Protein AF-A0A498AZ06-F1 (afdb_monomer)

Radius of gyration: 33.18 Å; Cα contacts (8 Å, |Δi|>4): 397; chains: 1; bounding box: 126×79×79 Å

Mean p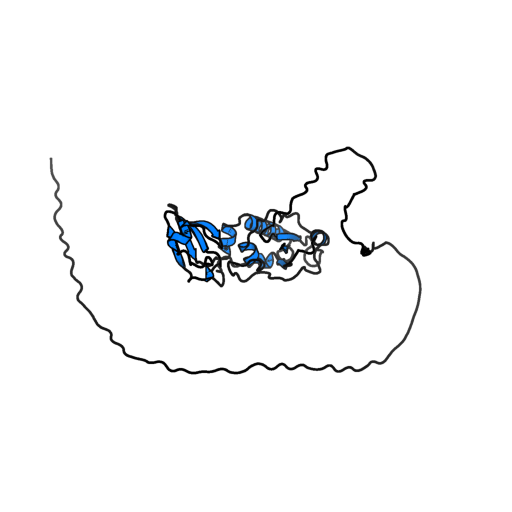redicted aligned error: 17.62 Å

Secondary structure (DSSP, 8-state):
-----------PPPPPPP--------------------PPP-PPPP----------------------------------S---------S------------------S--EEEEEEE-TT-TTSPPEE-S--STTS---HHHHHHHH-TT-TT-PPPSS-S----TT--HHHHHH---TT-EEEEEEEHHHHHT--TTPBPSS--SBEEEEEEETTEEEEEEEESS--HHHHHHH-TT--SBGGGS-TT-EEEETTEEEE--PPBHHHHHHH-HHHHHHHHHHHHHHHHH-GGGEEEEEEE--

Sequence (305 aa):
MAQVHPRHSDRRSPSPGPHPEHTNPDLRPAGGRGHPRSYRRRRHRRTTERSPRGRSDRRDSDHDGPPDVRTCRVERVRQGSRNLVAARAVGGLRAGIVRAIVGEGELKMGTDIAGGVEVRPQGRGSPWLLADVNLDALPRHYDAFGLLFGVRNFAGFEPVAPGRGLPEDASPELLCLQCADSEHGHTWVSWTELAHIDWSVRALRVDDRIHEYRSTSDGPCLVGKASHHGHAWRAVAGERADPRGSAYPEGTEWRAGDRLWRVERLSRGDVLRVDPQLRALLDTMRDLAERHGGDNVRLLVWFDS

Foldseek 3Di:
DDDDDDDDDDDDDDDDDDDDDDDDDDDDDDDDDDDDDDDDDDDDDDDDDDDDDDDDDDDDDDDDDDDDDPPPPPDDDDDDDDDDDDDDDDDDDDDDDDDDPPDDDDVPPAKDKDFFKWFQLVADPHAIDGDPDDRNPFPRQCCVCCQAANPNVLLQADHLKHQPADDPRDDPVRVVRPDDPQKDRWTKDFLVSVVPDPQQDWHPAKRQWWWKFFQDPVGTDTPDTDQDDDPQVCVFQPVPHRRTLRVDDFADWTDDDRMIIGTHIDGSNVSCVVGVPVVVVSVVQVVSCVNRNRRRMMIIMIMGD

pLDDT: mean 71.68, std 27.67, range [25.62, 98.38]

Structure (mmCIF, N/CA/C/O backbone):
data_AF-A0A498AZ06-F1
#
_entry.id   AF-A0A498AZ06-F1
#
loop_
_atom_site.group_PDB
_atom_site.id
_atom_site.type_symbol
_atom_site.label_atom_id
_atom_site.label_alt_id
_atom_site.label_comp_id
_atom_site.label_asym_id
_atom_site.label_entity_id
_atom_site.label_seq_id
_atom_site.pdbx_PDB_ins_code
_atom_site.Cartn_x
_atom_site.Cartn_y
_atom_site.Cartn_z
_atom_site.occupancy
_atom_site.B_iso_or_equiv
_atom_site.auth_seq_id
_atom_site.auth_comp_id
_atom_site.auth_asym_id
_atom_site.auth_atom_id
_atom_site.pdbx_PDB_model_num
ATOM 1 N N . MET A 1 1 ? 70.174 -35.502 -5.007 1.00 43.34 1 MET A N 1
ATOM 2 C CA . MET A 1 1 ? 70.302 -36.666 -5.914 1.00 43.34 1 MET A CA 1
ATOM 3 C C . MET A 1 1 ? 69.072 -37.550 -5.754 1.00 43.34 1 MET A C 1
ATOM 5 O O . MET A 1 1 ? 68.551 -37.597 -4.651 1.00 43.34 1 MET A O 1
ATOM 9 N N . ALA A 1 2 ? 68.672 -38.220 -6.840 1.00 40.34 2 ALA A N 1
ATOM 10 C CA . ALA A 1 2 ? 67.463 -39.032 -7.059 1.00 40.34 2 ALA A CA 1
ATOM 11 C C . ALA A 1 2 ? 66.206 -38.254 -7.509 1.00 40.34 2 ALA A C 1
ATOM 13 O O . ALA A 1 2 ? 65.447 -37.700 -6.721 1.00 40.34 2 ALA A O 1
ATOM 14 N N . GLN A 1 3 ? 66.045 -38.231 -8.836 1.00 36.81 3 GLN A N 1
ATOM 15 C CA . GLN A 1 3 ? 64.866 -37.821 -9.595 1.00 36.81 3 GLN A CA 1
ATOM 16 C C . GLN A 1 3 ? 63.757 -38.876 -9.475 1.00 36.81 3 GLN A C 1
ATOM 18 O O . GLN A 1 3 ? 64.041 -40.073 -9.486 1.00 36.81 3 GLN A O 1
ATOM 23 N N . VAL A 1 4 ? 62.498 -38.433 -9.445 1.00 48.22 4 VAL A N 1
ATOM 24 C CA . VAL A 1 4 ? 61.311 -39.287 -9.586 1.00 48.22 4 VAL A CA 1
ATOM 25 C C . VAL A 1 4 ? 60.500 -38.780 -10.780 1.00 48.22 4 VAL A C 1
ATOM 27 O O . VAL A 1 4 ? 60.022 -37.649 -10.785 1.00 48.22 4 VAL A O 1
ATOM 30 N N . HIS A 1 5 ? 60.382 -39.621 -11.807 1.00 47.56 5 HIS A N 1
ATOM 31 C CA . HIS A 1 5 ? 59.473 -39.454 -12.944 1.00 47.56 5 HIS A CA 1
ATOM 32 C C . HIS A 1 5 ? 58.007 -39.659 -12.531 1.00 47.56 5 HIS A C 1
ATOM 34 O O . HIS A 1 5 ? 57.732 -40.510 -11.684 1.00 47.56 5 HIS A O 1
ATOM 40 N N . PRO A 1 6 ? 57.061 -39.073 -13.283 1.00 58.31 6 PRO A N 1
ATOM 41 C CA . PRO A 1 6 ? 55.816 -39.767 -13.584 1.00 58.31 6 PRO A CA 1
ATOM 42 C C . PRO A 1 6 ? 55.605 -39.975 -15.091 1.00 58.31 6 PRO A C 1
ATOM 44 O O . PRO A 1 6 ? 55.981 -39.161 -15.934 1.00 58.31 6 PRO A O 1
ATOM 47 N N . ARG A 1 7 ? 55.011 -41.132 -15.394 1.00 45.91 7 ARG A N 1
ATOM 48 C CA . ARG A 1 7 ? 54.657 -41.648 -16.719 1.00 45.91 7 ARG A CA 1
ATOM 49 C C . ARG A 1 7 ? 53.315 -41.094 -17.218 1.00 45.91 7 ARG A C 1
ATOM 51 O O . ARG A 1 7 ? 52.433 -40.765 -16.434 1.00 45.91 7 ARG A O 1
ATOM 58 N N . HIS A 1 8 ? 53.205 -41.100 -18.546 1.00 42.25 8 HIS A N 1
ATOM 59 C CA . HIS A 1 8 ? 52.039 -40.928 -19.419 1.00 42.25 8 HIS A CA 1
ATOM 60 C C . HIS A 1 8 ? 50.681 -41.426 -18.903 1.00 42.25 8 HIS A C 1
ATOM 62 O O . HIS A 1 8 ? 50.583 -42.504 -18.319 1.00 42.25 8 HIS A O 1
ATOM 68 N N . SER A 1 9 ? 49.616 -40.732 -19.322 1.00 45.44 9 SER A N 1
ATOM 69 C CA . SER A 1 9 ? 48.328 -41.343 -19.687 1.00 45.44 9 SER A CA 1
ATOM 70 C C . SER A 1 9 ? 47.576 -40.454 -20.684 1.00 45.44 9 SER A C 1
ATOM 72 O O . SER A 1 9 ? 46.978 -39.448 -20.310 1.00 45.44 9 SER A O 1
ATOM 74 N N . ASP A 1 10 ? 47.618 -40.855 -21.955 1.00 38.97 10 ASP A N 1
ATOM 75 C CA . ASP A 1 10 ? 46.733 -40.400 -23.027 1.00 38.97 10 ASP A CA 1
ATOM 76 C C . ASP A 1 10 ? 45.270 -40.753 -22.715 1.00 38.97 10 ASP A C 1
ATOM 78 O O . ASP A 1 10 ? 44.956 -41.895 -22.370 1.00 38.97 10 ASP A O 1
ATOM 82 N N . ARG A 1 11 ? 44.346 -39.810 -22.926 1.00 45.62 11 ARG A N 1
ATOM 83 C CA . ARG A 1 11 ? 42.918 -40.108 -23.112 1.00 45.62 11 ARG A CA 1
ATOM 84 C C . ARG A 1 11 ? 42.427 -39.443 -24.391 1.00 45.62 11 ARG A C 1
ATOM 86 O O . ARG A 1 11 ? 42.267 -38.230 -24.459 1.00 45.62 11 ARG A O 1
ATOM 93 N N . ARG A 1 12 ? 42.199 -40.283 -25.402 1.00 40.69 12 ARG A N 1
ATOM 94 C CA . ARG A 1 12 ? 41.491 -39.961 -26.643 1.00 40.69 12 ARG A CA 1
ATOM 95 C C . ARG A 1 12 ? 39.991 -39.852 -26.366 1.00 40.69 12 ARG A C 1
ATOM 97 O O . ARG A 1 12 ? 39.405 -40.762 -25.784 1.00 40.69 12 ARG A O 1
ATOM 104 N N . SER A 1 13 ? 39.391 -38.763 -26.829 1.00 43.97 13 SER A N 1
ATOM 105 C CA . SER A 1 13 ? 37.944 -38.556 -26.922 1.00 43.97 13 SER A CA 1
ATOM 106 C C . SER A 1 13 ? 37.359 -39.314 -28.123 1.00 43.97 13 SER A C 1
ATOM 108 O O . SER A 1 13 ? 37.970 -39.274 -29.193 1.00 43.97 13 SER A O 1
ATOM 110 N N . PRO A 1 14 ? 36.180 -39.951 -28.010 1.00 50.91 14 PRO A N 1
ATOM 111 C CA . PRO A 1 14 ? 35.412 -40.390 -29.168 1.00 50.91 14 PRO A CA 1
ATOM 112 C C . PRO A 1 14 ? 34.324 -39.368 -29.548 1.00 50.91 14 PRO A C 1
ATOM 114 O O . PRO A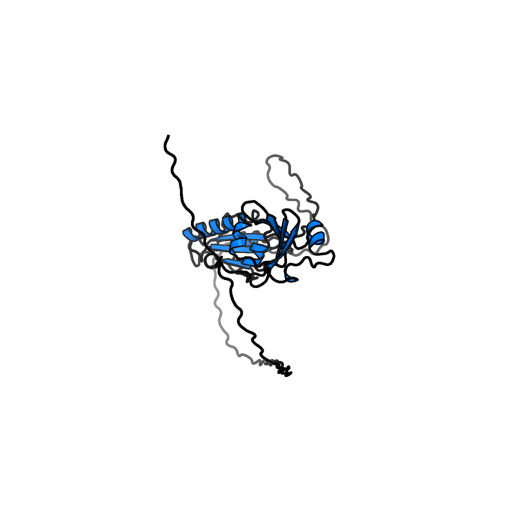 1 14 ? 33.596 -38.860 -28.695 1.00 50.91 14 PRO A O 1
ATOM 117 N N . SER A 1 15 ? 34.232 -39.086 -30.849 1.00 44.72 15 SER A N 1
ATOM 118 C CA . SER A 1 15 ? 33.187 -38.287 -31.502 1.00 44.72 15 SER A CA 1
ATOM 119 C C . SER A 1 15 ? 31.788 -38.907 -31.356 1.00 44.72 15 SER A C 1
ATOM 121 O O . SER A 1 15 ? 31.669 -40.132 -31.428 1.00 44.72 15 SER A O 1
ATOM 123 N N . PRO A 1 16 ? 30.715 -38.100 -31.255 1.00 56.91 16 PRO A N 1
ATOM 124 C CA . PRO A 1 16 ? 29.344 -38.591 -31.340 1.00 56.91 16 PRO A CA 1
ATOM 125 C C . PRO A 1 16 ? 28.864 -38.662 -32.801 1.00 56.91 16 PRO A C 1
ATOM 127 O O . PRO A 1 16 ? 28.999 -37.705 -33.563 1.00 56.91 16 PRO A O 1
ATOM 130 N N . GLY A 1 17 ? 28.312 -39.819 -33.181 1.00 40.75 17 GLY A N 1
ATOM 131 C CA . GLY A 1 17 ? 27.604 -40.039 -34.446 1.00 40.75 17 GLY A CA 1
ATOM 132 C C . GLY A 1 17 ? 26.154 -39.515 -34.427 1.00 40.75 17 GLY A C 1
ATOM 133 O O . GLY A 1 17 ? 25.645 -39.170 -33.359 1.00 40.75 17 GLY A O 1
ATOM 134 N N . PRO A 1 18 ? 25.487 -39.439 -35.596 1.00 54.25 18 PRO A N 1
ATOM 135 C CA . PRO A 1 18 ? 24.249 -38.685 -35.787 1.00 54.25 18 PRO A CA 1
ATOM 136 C C . PRO A 1 18 ? 22.987 -39.553 -35.660 1.00 54.25 18 PRO A C 1
ATOM 138 O O . PRO A 1 18 ? 22.988 -40.713 -36.059 1.00 54.25 18 PRO A O 1
ATOM 141 N N . HIS A 1 19 ? 21.894 -38.965 -35.166 1.00 38.03 19 HIS A N 1
ATOM 142 C CA . HIS A 1 19 ? 20.527 -39.512 -35.173 1.00 38.03 19 HIS A CA 1
ATOM 143 C C . HIS A 1 19 ? 19.512 -38.363 -34.943 1.00 38.03 19 HIS A C 1
ATOM 145 O O . HIS A 1 19 ? 19.900 -37.334 -34.392 1.00 38.03 19 HIS A O 1
ATOM 151 N N . PRO A 1 20 ? 18.225 -38.497 -35.318 1.00 47.31 20 PRO A N 1
ATOM 152 C CA . PRO A 1 20 ? 17.722 -38.405 -36.687 1.00 47.31 20 PRO A CA 1
ATOM 153 C C . PRO A 1 20 ? 16.609 -37.342 -36.830 1.00 47.31 20 PRO A C 1
ATOM 155 O O . PRO A 1 20 ? 16.082 -36.800 -35.860 1.00 47.31 20 PRO A O 1
ATOM 158 N N . GLU A 1 21 ? 16.247 -37.071 -38.082 1.00 37.06 21 GLU A N 1
ATOM 159 C CA . GLU A 1 21 ? 15.133 -36.222 -38.502 1.00 37.06 21 GLU A CA 1
ATOM 160 C C . GLU A 1 21 ? 13.781 -36.717 -37.957 1.00 37.06 21 GLU A C 1
ATOM 162 O O . GLU A 1 21 ? 13.393 -37.867 -38.164 1.00 37.06 21 GLU A O 1
ATOM 167 N N . HIS A 1 22 ? 13.025 -35.814 -37.328 1.00 41.09 22 HIS A N 1
ATOM 168 C CA . HIS A 1 22 ? 11.591 -35.970 -37.094 1.00 41.09 22 HIS A CA 1
ATOM 169 C C . HIS A 1 22 ? 10.830 -34.941 -37.930 1.00 41.09 22 HIS A C 1
ATOM 171 O O . HIS A 1 22 ? 10.760 -33.758 -37.604 1.00 41.09 22 HIS A O 1
ATOM 177 N N . THR A 1 23 ? 10.251 -35.424 -39.023 1.00 37.78 23 THR A N 1
ATOM 178 C CA . THR A 1 23 ? 9.175 -34.782 -39.775 1.00 37.78 23 THR A CA 1
ATOM 179 C C . THR A 1 23 ? 7.848 -35.031 -39.055 1.00 37.78 23 THR A C 1
ATOM 181 O O . THR A 1 23 ? 7.566 -36.160 -38.656 1.00 37.78 23 THR A O 1
ATOM 184 N N . ASN A 1 24 ? 7.000 -34.008 -38.925 1.00 35.34 24 ASN A N 1
ATOM 185 C CA . ASN A 1 24 ? 5.556 -34.204 -38.764 1.00 35.34 24 ASN A CA 1
ATOM 186 C C . ASN A 1 24 ? 4.794 -33.044 -39.448 1.00 35.34 24 ASN A C 1
ATOM 188 O O . ASN A 1 24 ? 5.283 -31.912 -39.400 1.00 35.34 24 ASN A O 1
ATOM 192 N N . PRO A 1 25 ? 3.654 -33.305 -40.120 1.00 46.38 25 PRO A N 1
ATOM 193 C CA . PRO A 1 25 ? 3.080 -32.435 -41.139 1.00 46.38 25 PRO A CA 1
ATOM 194 C C . PRO A 1 25 ? 1.918 -31.556 -40.642 1.00 46.38 25 PRO A C 1
ATOM 196 O O . PRO A 1 25 ? 1.356 -31.759 -39.569 1.00 46.38 25 PRO A O 1
ATOM 199 N N . ASP A 1 26 ? 1.582 -30.589 -41.499 1.00 36.94 26 ASP A N 1
ATOM 200 C CA . ASP A 1 26 ? 0.329 -29.840 -41.669 1.00 36.94 26 ASP A CA 1
ATOM 201 C C . ASP A 1 26 ? -0.858 -30.118 -40.728 1.00 36.94 26 ASP A C 1
ATOM 203 O O . ASP A 1 26 ? -1.480 -31.176 -40.799 1.00 36.94 26 ASP A O 1
ATOM 207 N N . LEU A 1 27 ? -1.336 -29.058 -40.058 1.00 37.62 27 LEU A N 1
ATOM 208 C CA . LEU A 1 27 ? -2.772 -28.809 -39.865 1.00 37.62 27 LEU A CA 1
ATOM 209 C C . LEU A 1 27 ? -3.096 -27.305 -39.983 1.00 37.62 27 LEU A C 1
ATOM 211 O O . LEU A 1 27 ? -2.600 -26.462 -39.237 1.00 37.62 27 LEU A O 1
ATOM 215 N N . ARG A 1 28 ? -3.960 -26.995 -40.955 1.00 40.25 28 ARG A N 1
ATOM 216 C CA . ARG A 1 28 ? -4.591 -25.692 -41.235 1.00 40.25 28 ARG A CA 1
ATOM 217 C C . ARG A 1 28 ? -5.718 -25.351 -40.233 1.00 40.25 28 ARG A C 1
ATOM 219 O O . ARG A 1 28 ? -6.205 -26.245 -39.544 1.00 40.25 28 ARG A O 1
ATOM 226 N N .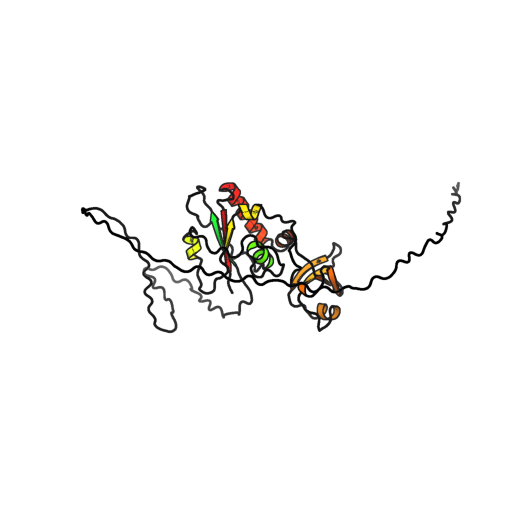 PRO A 1 29 ? -6.181 -24.081 -40.179 1.00 46.53 29 PRO A N 1
ATOM 227 C CA . PRO A 1 29 ? -7.083 -23.584 -39.141 1.00 46.53 29 PRO A CA 1
ATOM 228 C C . PRO A 1 29 ? -8.568 -23.752 -39.500 1.00 46.53 29 PRO A C 1
ATOM 230 O O . PRO A 1 29 ? -8.963 -23.583 -40.654 1.00 46.53 29 PRO A O 1
ATOM 233 N N . ALA A 1 30 ? -9.408 -23.984 -38.489 1.00 40.59 30 ALA A N 1
ATOM 234 C CA . ALA A 1 30 ? -10.861 -23.879 -38.589 1.00 40.59 30 ALA A CA 1
ATOM 235 C C . ALA A 1 30 ? -11.361 -22.747 -37.681 1.00 40.59 30 ALA A C 1
ATOM 237 O O . ALA A 1 30 ? -11.160 -22.757 -36.468 1.00 40.59 30 ALA A O 1
ATOM 238 N N . GLY A 1 31 ? -12.000 -21.752 -38.297 1.00 32.94 31 GLY A N 1
ATOM 239 C CA . GLY A 1 31 ? -12.738 -20.708 -37.602 1.00 32.94 31 GLY A CA 1
ATOM 240 C C . GLY A 1 31 ? -14.042 -21.232 -37.002 1.00 32.94 31 GLY A C 1
ATOM 241 O O . GLY A 1 31 ? -14.641 -22.183 -37.496 1.00 32.94 31 GLY A O 1
ATOM 242 N N . GLY A 1 32 ? -14.513 -20.563 -35.953 1.00 31.70 32 GLY A N 1
ATOM 243 C CA . GLY A 1 32 ? -15.793 -20.868 -35.326 1.00 31.70 32 GLY A CA 1
ATOM 244 C C . GLY A 1 32 ? -16.236 -19.731 -34.421 1.00 31.70 32 GLY A C 1
ATOM 245 O O . GLY A 1 32 ? -15.817 -19.634 -33.275 1.00 31.70 32 GLY A O 1
ATOM 246 N N . ARG A 1 33 ? -17.070 -18.842 -34.968 1.00 39.56 33 ARG A N 1
ATOM 247 C CA . ARG A 1 33 ? -17.772 -17.782 -34.237 1.00 39.56 33 ARG A CA 1
ATOM 248 C C . ARG A 1 33 ? -18.744 -18.412 -33.238 1.00 39.56 33 ARG A C 1
ATOM 250 O O . ARG A 1 33 ? -19.509 -19.294 -33.613 1.00 39.56 33 ARG A O 1
ATOM 257 N N . GLY A 1 34 ? -18.787 -17.886 -32.018 1.00 32.31 34 GLY A N 1
ATOM 258 C CA . GLY A 1 34 ? -19.760 -18.293 -31.007 1.00 32.31 34 GLY A CA 1
ATOM 259 C C . GLY A 1 34 ? -19.971 -17.224 -29.939 1.00 32.31 34 GLY A C 1
ATOM 260 O O . GLY A 1 34 ? -19.464 -17.344 -28.833 1.00 32.31 34 GLY A O 1
ATOM 261 N N . HIS A 1 35 ? -20.739 -16.181 -30.263 1.00 39.09 35 HIS A N 1
ATOM 262 C CA . HIS A 1 35 ? -21.484 -15.426 -29.249 1.00 39.09 35 HIS A CA 1
ATOM 263 C C . HIS A 1 35 ? -22.640 -16.299 -28.747 1.00 39.09 35 HIS A C 1
ATOM 265 O O . HIS A 1 35 ? -23.291 -16.956 -29.565 1.00 39.09 35 HIS A O 1
ATOM 271 N N . PRO A 1 36 ? -22.990 -16.230 -27.451 1.00 43.66 36 PRO A N 1
ATOM 272 C CA . PRO A 1 36 ? -24.318 -15.688 -27.171 1.00 43.66 36 PRO A CA 1
ATOM 273 C C . PRO A 1 36 ? -24.487 -14.907 -25.851 1.00 43.66 36 PRO A C 1
ATOM 275 O O . PRO A 1 36 ? -23.957 -15.253 -24.804 1.00 43.66 36 PRO A O 1
ATOM 278 N N . ARG A 1 37 ? -25.438 -13.965 -25.944 1.00 33.97 37 ARG A N 1
ATOM 279 C CA . ARG A 1 37 ? -26.503 -13.642 -24.971 1.00 33.97 37 ARG A CA 1
ATOM 280 C C . ARG A 1 37 ? -26.179 -12.736 -23.777 1.00 33.97 37 ARG A C 1
ATOM 282 O O . ARG A 1 37 ? -25.888 -13.142 -22.661 1.00 33.97 37 ARG A O 1
ATOM 289 N N . SER A 1 38 ? -26.462 -11.470 -24.059 1.00 32.34 38 SER A N 1
ATOM 290 C CA . SER A 1 38 ? -27.021 -10.439 -23.190 1.00 32.34 38 SER A CA 1
ATOM 291 C C . SER A 1 38 ? -28.042 -10.941 -22.152 1.00 32.34 38 SER A C 1
ATOM 293 O O . SER A 1 38 ? -29.107 -11.464 -22.484 1.00 32.34 38 SER A O 1
ATOM 295 N N . TYR A 1 39 ? -27.754 -10.666 -20.877 1.00 31.92 39 TYR A N 1
ATOM 296 C CA . TYR A 1 39 ? -28.706 -10.761 -19.772 1.00 31.92 39 TYR A CA 1
ATOM 297 C C . TYR A 1 39 ? -29.618 -9.525 -19.744 1.00 31.92 39 TYR A C 1
ATOM 299 O O . TYR A 1 39 ? -29.178 -8.391 -19.545 1.00 31.92 39 TYR A O 1
ATOM 307 N N . ARG A 1 40 ? -30.921 -9.748 -19.951 1.00 34.88 40 ARG A N 1
ATOM 308 C CA . ARG A 1 40 ? -31.981 -8.744 -19.788 1.00 34.88 40 ARG A CA 1
ATOM 309 C C . ARG A 1 40 ? -32.347 -8.578 -18.312 1.00 34.88 40 ARG A C 1
ATOM 311 O O . ARG A 1 40 ? -32.658 -9.539 -17.617 1.00 34.88 40 ARG A O 1
ATOM 318 N N . ARG A 1 41 ? -32.411 -7.309 -17.903 1.00 34.84 41 ARG A N 1
ATOM 319 C CA . ARG A 1 41 ? -33.025 -6.782 -16.677 1.00 34.84 41 ARG A CA 1
ATOM 320 C C . ARG A 1 41 ? -34.443 -7.330 -16.449 1.00 34.84 41 ARG A C 1
ATOM 322 O O . ARG A 1 41 ? -35.283 -7.231 -17.341 1.00 34.84 41 ARG A O 1
ATOM 329 N N . ARG A 1 42 ? -34.758 -7.726 -15.211 1.00 33.50 42 ARG A N 1
ATOM 330 C CA . ARG A 1 42 ? -36.127 -7.689 -14.669 1.00 33.50 42 ARG A CA 1
ATOM 331 C C . ARG A 1 42 ? -36.182 -6.709 -13.499 1.00 33.50 42 ARG A C 1
ATOM 333 O O . ARG A 1 42 ? -35.593 -6.935 -12.451 1.00 33.50 42 ARG A O 1
ATOM 340 N N . ARG A 1 43 ? -36.898 -5.604 -13.718 1.00 33.62 43 ARG A N 1
ATOM 341 C CA . ARG A 1 43 ? -37.428 -4.724 -12.674 1.00 33.62 43 ARG A CA 1
ATOM 342 C C . ARG A 1 43 ? -38.678 -5.393 -12.106 1.00 33.62 43 ARG A C 1
ATOM 344 O O . ARG A 1 43 ? -39.589 -5.665 -12.885 1.00 33.62 43 ARG A O 1
ATOM 351 N N . HIS A 1 44 ? -38.755 -5.588 -10.792 1.00 32.62 44 HIS A N 1
ATOM 352 C CA . HIS A 1 44 ? -40.040 -5.771 -10.121 1.00 32.62 44 HIS A CA 1
ATOM 353 C C . HIS A 1 44 ? -40.492 -4.464 -9.474 1.00 32.62 44 HIS A C 1
ATOM 355 O O . HIS A 1 44 ? -39.720 -3.707 -8.888 1.00 32.62 44 HIS A O 1
ATOM 361 N N . ARG A 1 45 ? -41.766 -4.186 -9.732 1.00 33.22 45 ARG A N 1
ATOM 362 C CA . ARG A 1 45 ? -42.539 -2.997 -9.407 1.00 33.22 45 ARG A CA 1
ATOM 363 C C . ARG A 1 45 ? -43.116 -3.150 -7.997 1.00 33.22 45 ARG A C 1
ATOM 365 O O . ARG A 1 45 ? -43.433 -4.256 -7.579 1.00 33.22 45 ARG A O 1
ATOM 372 N N . ARG A 1 46 ? -43.268 -2.004 -7.335 1.00 32.94 46 ARG A N 1
ATOM 373 C CA . ARG A 1 46 ? -43.969 -1.767 -6.067 1.00 32.94 46 ARG A CA 1
ATOM 374 C C . ARG A 1 46 ? -45.369 -2.391 -6.025 1.00 32.94 46 ARG A C 1
ATOM 376 O O . ARG A 1 46 ? -46.102 -2.278 -7.005 1.00 32.94 46 ARG A O 1
ATOM 383 N N . THR A 1 47 ? -45.771 -2.832 -4.838 1.00 33.59 47 THR A N 1
ATOM 384 C CA . THR A 1 47 ? -47.167 -2.846 -4.383 1.00 33.59 47 THR A CA 1
ATOM 385 C C . THR A 1 47 ? -47.241 -2.203 -3.000 1.00 33.59 47 THR A C 1
ATOM 387 O O . THR A 1 47 ? -46.527 -2.574 -2.075 1.00 33.59 47 THR A O 1
ATOM 390 N N . THR A 1 48 ? -48.068 -1.169 -2.921 1.00 34.72 48 THR A N 1
ATOM 391 C CA . THR A 1 48 ? -48.528 -0.452 -1.731 1.00 34.72 48 THR A CA 1
ATOM 392 C C . THR A 1 48 ? -49.845 -1.058 -1.262 1.00 34.72 48 THR A C 1
ATOM 394 O O . THR A 1 48 ? -50.718 -1.210 -2.105 1.00 34.72 48 THR A O 1
ATOM 397 N N . GLU A 1 49 ? -50.024 -1.277 0.040 1.00 32.06 49 GLU A N 1
ATOM 398 C CA . GLU A 1 49 ? -51.326 -1.291 0.741 1.00 32.06 49 GLU A CA 1
ATOM 399 C C . GLU A 1 49 ? -51.034 -1.275 2.254 1.00 32.06 49 GLU A C 1
ATOM 401 O O . GLU A 1 49 ? -50.270 -2.089 2.753 1.00 32.06 49 GLU A O 1
ATOM 406 N N . ARG A 1 50 ? -51.225 -0.133 2.923 1.00 31.52 50 ARG A N 1
ATOM 407 C CA . ARG A 1 50 ? -52.410 0.313 3.686 1.00 31.52 50 ARG A CA 1
ATOM 408 C C . ARG A 1 50 ? -52.681 -0.471 4.986 1.00 31.52 50 ARG A C 1
ATOM 410 O O . ARG A 1 50 ? -53.063 -1.628 4.993 1.00 31.52 50 ARG A O 1
ATOM 417 N N . SER A 1 51 ? -52.510 0.290 6.069 1.00 33.16 51 SER A N 1
ATOM 418 C CA . SER A 1 51 ? -52.829 0.071 7.488 1.00 33.16 51 SER A CA 1
ATOM 419 C C . SER A 1 51 ? -54.316 -0.246 7.758 1.00 33.16 51 SER A C 1
ATOM 421 O O . SER A 1 51 ? -55.157 0.064 6.909 1.00 33.16 51 SER A O 1
ATOM 423 N N . PRO A 1 52 ? -54.669 -0.717 8.975 1.00 48.00 52 PRO A N 1
ATOM 424 C CA . PRO A 1 52 ? -55.275 0.236 9.915 1.00 48.00 52 PRO A CA 1
ATOM 425 C C . PRO A 1 52 ? -54.901 0.076 11.410 1.00 48.00 52 PRO A C 1
ATOM 427 O O . PRO A 1 52 ? -54.907 -1.009 11.972 1.00 48.00 52 PRO A O 1
ATOM 430 N N . ARG A 1 53 ? -54.662 1.243 12.029 1.00 36.31 53 ARG A N 1
ATOM 431 C CA . ARG A 1 53 ? -55.168 1.783 13.316 1.00 36.31 53 ARG A CA 1
ATOM 432 C C . ARG A 1 53 ? -55.333 0.869 14.550 1.00 36.31 53 ARG A C 1
ATOM 434 O O . ARG A 1 53 ? -56.229 0.038 14.600 1.00 36.31 53 ARG A O 1
ATOM 441 N N . GLY A 1 54 ? -54.677 1.299 15.635 1.00 28.83 54 GLY A N 1
ATOM 442 C CA . GLY A 1 54 ? -55.124 1.152 17.028 1.00 28.83 54 GLY A CA 1
ATOM 443 C C . GLY A 1 54 ? -54.472 2.206 17.942 1.00 28.83 54 GLY A C 1
ATOM 444 O O . GLY A 1 54 ? -53.279 2.132 18.200 1.00 28.83 54 GLY A O 1
ATOM 445 N N . ARG A 1 55 ? -55.256 3.216 18.364 1.00 32.44 55 ARG A N 1
ATOM 446 C CA . ARG A 1 55 ? -55.053 4.084 19.559 1.00 32.44 55 ARG A CA 1
ATOM 447 C C . ARG A 1 55 ? -55.248 3.212 20.821 1.00 32.44 55 ARG A C 1
ATOM 449 O O . ARG A 1 55 ? -55.826 2.145 20.669 1.00 32.44 55 ARG A O 1
ATOM 456 N N . SER A 1 56 ? -54.906 3.523 22.068 1.00 31.53 56 SER A N 1
ATOM 457 C CA . SER A 1 56 ? -54.499 4.674 22.901 1.00 31.53 56 SER A CA 1
ATOM 458 C C . SER A 1 56 ? -53.725 4.039 24.100 1.00 31.53 56 SER A C 1
ATOM 460 O O . SER A 1 56 ? -53.738 2.823 24.235 1.00 31.53 56 SER A O 1
ATOM 462 N N . ASP A 1 57 ? -52.946 4.691 24.961 1.00 31.25 57 ASP A N 1
ATOM 463 C CA . ASP A 1 57 ? -53.343 5.739 25.896 1.00 31.25 57 ASP A CA 1
ATOM 464 C C . ASP A 1 57 ? -52.135 6.303 26.658 1.00 31.25 57 ASP A C 1
ATOM 466 O O . ASP A 1 57 ? -51.120 5.644 26.875 1.00 31.25 57 ASP A O 1
ATOM 470 N N . ARG A 1 58 ? -52.317 7.558 27.063 1.00 33.81 58 ARG A N 1
ATOM 471 C CA . ARG A 1 58 ? -51.449 8.408 27.879 1.00 33.81 58 ARG A CA 1
ATOM 472 C C . ARG A 1 58 ? -51.392 7.938 29.335 1.00 33.81 58 ARG A C 1
ATOM 474 O O . ARG A 1 58 ? -52.422 7.534 29.871 1.00 33.81 58 ARG A O 1
ATOM 481 N N . ARG A 1 59 ? -50.263 8.190 30.004 1.00 33.69 59 ARG A N 1
ATOM 482 C CA . ARG A 1 59 ? -50.221 8.794 31.349 1.00 33.69 59 ARG A CA 1
ATOM 483 C C . ARG A 1 59 ? -48.885 9.508 31.571 1.00 33.69 59 ARG A C 1
ATOM 485 O O . ARG A 1 59 ? -47.828 8.934 31.332 1.00 33.69 59 ARG A O 1
ATOM 492 N N . ASP A 1 60 ? -49.013 10.763 31.985 1.00 31.72 60 ASP A N 1
ATOM 493 C CA . ASP A 1 60 ? -47.984 11.661 32.501 1.00 31.72 60 ASP A CA 1
ATOM 494 C C . ASP A 1 60 ? -47.458 11.194 33.871 1.00 31.72 60 ASP A C 1
ATOM 496 O O . ASP A 1 60 ? -48.193 10.541 34.617 1.00 31.72 60 ASP A O 1
ATOM 500 N N . SER A 1 61 ? -46.201 11.541 34.179 1.00 33.88 61 SER A N 1
ATOM 501 C CA . SER A 1 61 ? -45.805 12.400 35.317 1.00 33.88 61 SER A CA 1
ATOM 502 C C . SER A 1 61 ? -44.324 12.212 35.697 1.00 33.88 61 SER A C 1
ATOM 504 O O . SER A 1 61 ? -43.941 11.188 36.246 1.00 33.88 61 SER A O 1
ATOM 506 N N . ASP A 1 62 ? -43.552 13.262 35.406 1.00 30.88 62 ASP A N 1
ATOM 507 C CA . ASP A 1 62 ? -42.664 14.011 36.312 1.00 30.88 62 ASP A CA 1
ATOM 508 C C . ASP A 1 62 ? -41.377 13.439 36.964 1.00 30.88 62 ASP A C 1
ATOM 510 O O . ASP A 1 62 ? -41.385 12.447 37.682 1.00 30.88 62 ASP A O 1
ATOM 514 N N . HIS A 1 63 ? -40.332 14.283 36.825 1.00 32.66 63 HIS A N 1
ATOM 515 C CA . HIS A 1 63 ? -39.151 14.541 37.680 1.00 32.66 63 HIS A CA 1
ATOM 516 C C . HIS A 1 63 ? -37.915 13.621 37.590 1.00 32.66 63 HIS A C 1
ATOM 518 O O . HIS A 1 63 ? -37.859 12.559 38.194 1.00 32.66 63 HIS A O 1
ATOM 524 N N . ASP A 1 64 ? -36.897 14.071 36.837 1.00 31.38 64 ASP A N 1
ATOM 525 C CA . ASP A 1 64 ? -35.614 14.633 37.334 1.00 31.38 64 ASP A CA 1
ATOM 526 C C . ASP A 1 64 ? -34.521 14.552 36.238 1.00 31.38 64 ASP A C 1
ATOM 528 O O . ASP A 1 64 ? -34.156 13.474 35.770 1.00 31.38 64 ASP A O 1
ATOM 532 N N . GLY A 1 65 ? -33.994 15.709 35.801 1.00 29.05 65 GLY A N 1
ATOM 533 C CA . GLY A 1 65 ? -32.710 15.802 35.065 1.00 29.05 65 GLY A CA 1
ATOM 534 C C . GLY A 1 65 ? -31.514 15.691 36.031 1.00 29.05 65 GLY A C 1
ATOM 535 O O . GLY A 1 65 ? -31.771 15.595 37.231 1.00 29.05 65 GLY A O 1
ATOM 536 N N . PRO A 1 66 ? -30.220 15.768 35.616 1.00 38.72 66 PRO A N 1
ATOM 537 C CA . PRO A 1 66 ? -29.626 16.393 34.408 1.00 38.72 66 PRO A CA 1
ATOM 538 C C . PRO A 1 66 ? -28.454 15.518 33.820 1.00 38.72 66 PRO A C 1
ATOM 540 O O . PRO A 1 66 ? -28.448 14.320 34.097 1.00 38.72 66 PRO A O 1
ATOM 543 N N . PRO A 1 67 ? -27.414 16.007 33.086 1.00 38.94 67 PRO A N 1
ATOM 544 C CA . PRO A 1 67 ? -27.215 17.272 32.372 1.00 38.94 67 PRO A CA 1
ATOM 545 C C . PRO A 1 67 ? -26.896 17.140 30.859 1.00 38.94 67 PRO A C 1
ATOM 547 O O . PRO A 1 67 ? -26.190 16.252 30.397 1.00 38.94 67 PRO A O 1
ATOM 550 N N . ASP A 1 68 ? -27.398 18.128 30.117 1.00 32.16 68 ASP A N 1
ATOM 551 C CA . ASP A 1 68 ? -26.693 18.948 29.118 1.00 32.16 68 ASP A CA 1
ATOM 552 C C . ASP A 1 68 ? -25.730 18.258 28.124 1.00 32.16 68 ASP A C 1
ATOM 554 O O . ASP A 1 68 ? -24.502 18.375 28.187 1.00 32.16 68 ASP A O 1
ATOM 558 N N . VAL A 1 69 ? -26.313 17.601 27.117 1.00 33.44 69 VAL A N 1
ATOM 559 C CA . VAL A 1 69 ? -25.620 17.276 25.864 1.00 33.44 69 VAL A CA 1
ATOM 560 C C . VAL A 1 69 ? -25.520 18.562 25.050 1.00 33.44 69 VAL A C 1
ATOM 562 O O . VAL A 1 69 ? -26.491 18.998 24.430 1.00 33.44 69 VAL A O 1
ATOM 565 N N . ARG A 1 70 ? -24.331 19.171 25.039 1.00 30.59 70 ARG A N 1
ATOM 566 C CA . ARG A 1 70 ? -24.006 20.284 24.142 1.00 30.59 70 ARG A CA 1
ATOM 567 C C . ARG A 1 70 ? -24.233 19.850 22.696 1.00 30.59 70 ARG A C 1
ATOM 569 O O . ARG A 1 70 ? -23.402 19.191 22.080 1.00 30.59 70 ARG A O 1
ATOM 576 N N . THR A 1 71 ? -25.359 20.263 22.135 1.00 29.81 71 THR A N 1
ATOM 577 C CA . THR A 1 71 ? -25.596 20.258 20.698 1.00 29.81 71 THR A CA 1
ATOM 578 C C . THR A 1 71 ? -24.607 21.218 20.040 1.00 29.81 71 THR A C 1
ATOM 580 O O . THR A 1 71 ? -24.750 22.436 20.163 1.00 29.81 71 THR A O 1
ATOM 583 N N . CYS A 1 72 ? -23.619 20.694 19.314 1.00 25.78 72 CYS A N 1
ATOM 584 C CA . CYS A 1 72 ? -22.871 21.468 18.326 1.00 25.78 72 CYS A CA 1
ATOM 585 C C . CYS A 1 72 ? -23.816 21.838 17.176 1.00 25.78 72 CYS A C 1
ATOM 587 O O . CYS A 1 72 ? -23.924 21.150 16.164 1.00 25.78 72 CYS A O 1
ATOM 589 N N . ARG A 1 73 ? -24.548 22.938 17.353 1.00 25.73 73 ARG A N 1
ATOM 590 C CA . ARG A 1 73 ? -25.338 23.579 16.306 1.00 25.73 73 ARG A CA 1
ATOM 591 C C . ARG A 1 73 ? -24.391 24.427 15.458 1.00 25.73 73 ARG A C 1
ATOM 593 O O . ARG A 1 73 ? -24.074 25.556 15.815 1.00 25.73 73 ARG A O 1
ATOM 600 N N . VAL A 1 74 ? -23.924 23.876 14.341 1.00 30.67 74 VAL A N 1
ATOM 601 C CA . VAL A 1 74 ? -23.214 24.648 13.313 1.00 30.67 74 VAL A CA 1
ATOM 602 C C . VAL A 1 74 ? -24.255 25.446 12.529 1.00 30.67 74 VAL A C 1
ATOM 604 O O . VAL A 1 74 ? -24.886 24.935 11.602 1.00 30.67 74 VAL A O 1
ATOM 607 N N . GLU A 1 75 ? -24.477 26.702 12.912 1.00 25.62 75 GLU A N 1
ATOM 608 C CA . GLU A 1 75 ? -25.215 27.637 12.064 1.00 25.62 75 GLU A CA 1
ATOM 609 C C . GLU A 1 75 ? -24.354 27.995 10.849 1.00 25.62 75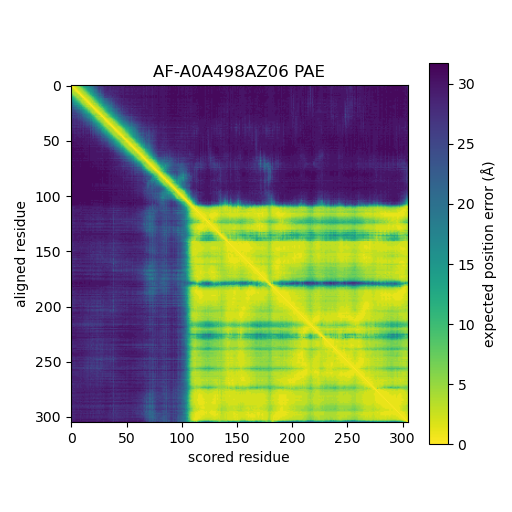 GLU A C 1
ATOM 611 O O . GLU A 1 75 ? -23.319 28.653 10.953 1.00 25.62 75 GLU A O 1
ATOM 616 N N . ARG A 1 76 ? -24.779 27.541 9.663 1.00 29.53 76 ARG A N 1
ATOM 617 C CA . ARG A 1 76 ? -24.208 27.986 8.388 1.00 29.53 76 ARG A CA 1
ATOM 618 C C . ARG A 1 76 ? -24.602 29.439 8.140 1.00 29.53 76 ARG A C 1
ATOM 620 O O . ARG A 1 76 ? -25.642 29.708 7.540 1.00 29.53 76 ARG A O 1
ATOM 627 N N . VAL A 1 77 ? -23.732 30.368 8.516 1.00 27.44 77 VAL A N 1
ATOM 628 C CA . VAL A 1 77 ? -23.738 31.714 7.938 1.00 27.44 77 VAL A CA 1
ATOM 629 C C . VAL A 1 77 ? -23.077 31.627 6.563 1.00 27.44 77 VAL A C 1
ATOM 631 O O . VAL A 1 77 ? -21.863 31.496 6.437 1.00 27.44 77 VAL A O 1
ATOM 634 N N . ARG A 1 78 ? -23.891 31.668 5.502 1.00 32.88 78 ARG A N 1
ATOM 635 C CA . ARG A 1 78 ? -23.402 31.972 4.153 1.00 32.88 78 ARG A CA 1
ATOM 636 C C . ARG A 1 78 ? -23.120 33.470 4.081 1.00 32.88 78 ARG A C 1
ATOM 638 O O . ARG A 1 78 ? -24.041 34.253 3.879 1.00 32.88 78 ARG A O 1
ATOM 645 N N . GLN A 1 79 ?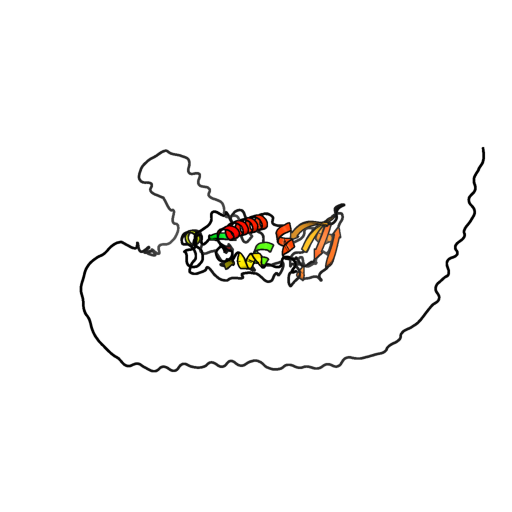 -21.854 33.852 4.172 1.00 28.64 79 GLN A N 1
ATOM 646 C CA . GLN A 1 79 ? -21.380 35.120 3.627 1.00 28.64 79 GLN A CA 1
ATOM 647 C C . GLN A 1 79 ? -19.960 34.932 3.104 1.00 28.64 79 GLN A C 1
ATOM 649 O O . GLN A 1 79 ? -19.134 34.268 3.722 1.00 28.64 79 GLN A O 1
ATOM 654 N N . GLY A 1 80 ? -19.758 35.395 1.873 1.00 28.59 80 GLY A N 1
ATOM 655 C CA . GLY A 1 80 ? -18.610 35.060 1.052 1.00 28.59 80 GLY A CA 1
ATOM 656 C C . GLY A 1 80 ? -17.279 35.546 1.613 1.00 28.59 80 GLY A C 1
ATOM 657 O O . GLY A 1 80 ? -17.199 36.575 2.270 1.00 28.59 80 GLY A O 1
ATOM 658 N N . SER A 1 81 ? -16.251 34.807 1.205 1.00 36.94 81 SER A N 1
ATOM 659 C CA . SER A 1 81 ? -14.869 35.254 1.060 1.00 36.94 81 SER A CA 1
ATOM 660 C C . SER A 1 81 ? -14.139 35.667 2.342 1.00 36.94 81 SER A C 1
ATOM 662 O O . SER A 1 81 ? -14.290 36.775 2.837 1.00 36.94 81 SER A O 1
ATOM 664 N N . ARG A 1 82 ? -13.184 34.799 2.716 1.00 38.66 82 ARG A N 1
ATOM 665 C CA . ARG A 1 82 ? -12.064 35.008 3.654 1.00 38.66 82 ARG A CA 1
ATOM 666 C C . ARG A 1 82 ? -12.453 35.054 5.133 1.00 38.66 82 ARG A C 1
ATOM 668 O O . ARG A 1 82 ? -12.852 36.092 5.636 1.00 38.66 82 ARG A O 1
ATOM 675 N N . ASN A 1 83 ? -12.182 33.961 5.850 1.00 29.88 83 ASN A N 1
ATOM 676 C CA . ASN A 1 83 ? -12.151 33.977 7.310 1.00 29.88 83 ASN A CA 1
ATOM 677 C C . ASN A 1 83 ? -10.736 33.717 7.834 1.00 29.88 83 ASN A C 1
ATOM 679 O O . ASN A 1 83 ? -10.222 32.603 7.812 1.00 29.88 83 ASN A O 1
ATOM 683 N N . LEU A 1 84 ? -10.150 34.814 8.313 1.00 28.66 84 LEU A N 1
ATOM 684 C CA . LEU A 1 84 ? -9.179 34.875 9.396 1.00 28.66 84 LEU A CA 1
ATOM 685 C C . LEU A 1 84 ? -9.838 34.287 10.659 1.00 28.66 84 LEU A C 1
ATOM 687 O O . LEU A 1 84 ? -10.925 34.731 11.029 1.00 28.66 84 LEU A O 1
ATOM 691 N N . VAL A 1 85 ? -9.184 33.361 11.359 1.00 28.59 85 VAL A N 1
ATOM 692 C CA . VAL A 1 85 ? -9.565 33.010 12.736 1.00 28.59 85 VAL A CA 1
ATOM 693 C C . VAL A 1 85 ? -8.580 33.693 13.678 1.00 28.59 85 VAL A C 1
ATOM 695 O O . VAL A 1 85 ? -7.429 33.285 13.796 1.00 28.59 85 VAL A O 1
ATOM 698 N N . ALA A 1 86 ? -9.030 34.763 14.334 1.00 28.14 86 ALA A N 1
ATOM 699 C CA . ALA A 1 86 ? -8.335 35.363 15.464 1.00 28.14 86 ALA A CA 1
ATOM 700 C C . ALA A 1 86 ? -8.848 34.711 16.755 1.00 28.14 86 ALA A C 1
ATOM 702 O O . ALA A 1 86 ? -9.989 34.934 17.161 1.00 28.14 86 ALA A O 1
ATOM 703 N N . ALA A 1 87 ? -8.008 33.910 17.410 1.00 30.38 87 ALA A N 1
ATOM 704 C CA . ALA A 1 87 ? -8.279 33.424 18.756 1.00 30.38 87 ALA A CA 1
ATOM 705 C C . ALA A 1 87 ? -8.125 34.586 19.754 1.00 30.38 87 ALA A C 1
ATOM 707 O O . ALA A 1 87 ? -7.033 35.121 19.949 1.00 30.38 87 ALA A O 1
ATOM 708 N N . ARG A 1 88 ? -9.228 34.997 20.392 1.00 28.55 88 ARG A N 1
ATOM 709 C CA . ARG A 1 88 ? -9.203 35.899 21.551 1.00 28.55 88 ARG A CA 1
ATOM 710 C C . ARG A 1 88 ? -8.821 35.082 22.786 1.00 28.55 88 ARG A C 1
ATOM 712 O O . ARG A 1 88 ? -9.650 34.364 23.335 1.00 28.55 88 ARG A O 1
ATOM 719 N N . ALA A 1 89 ? -7.570 35.203 23.218 1.00 29.09 89 ALA A N 1
ATOM 720 C CA . ALA A 1 89 ? -7.129 34.728 24.522 1.00 29.09 89 ALA A CA 1
ATOM 721 C C . ALA A 1 89 ? -7.690 35.646 25.623 1.00 29.09 89 ALA A C 1
ATOM 723 O O . ALA A 1 89 ? -7.466 36.858 25.604 1.00 29.09 89 ALA A O 1
ATOM 724 N N . VAL A 1 90 ? -8.417 35.072 26.582 1.00 30.12 90 VAL A N 1
ATOM 725 C CA . VAL A 1 90 ? -8.735 35.714 27.863 1.00 30.12 90 VAL A CA 1
ATOM 726 C C . VAL A 1 90 ? -7.762 35.158 28.901 1.00 30.12 90 VAL A C 1
ATOM 728 O O . VAL A 1 90 ? -7.749 33.956 29.133 1.00 30.12 90 VAL A O 1
ATOM 731 N N . GLY A 1 91 ? -6.986 36.039 29.537 1.00 27.62 91 GLY A N 1
ATOM 732 C CA . GLY A 1 91 ? -6.226 35.734 30.756 1.00 27.62 91 GLY A CA 1
ATOM 733 C C . GLY A 1 91 ? -4.741 35.472 30.520 1.00 27.62 91 GLY A C 1
ATOM 734 O O . GLY A 1 91 ? -4.364 34.473 29.927 1.00 27.62 91 GLY A O 1
ATOM 735 N N . GLY A 1 92 ? -3.900 36.411 30.960 1.00 33.91 92 GLY A N 1
ATOM 736 C CA . GLY A 1 92 ? -2.485 36.511 30.603 1.00 33.91 92 GLY A CA 1
ATOM 737 C C . GLY A 1 92 ? -1.584 35.342 31.005 1.00 33.91 92 GLY A C 1
ATOM 738 O O . GLY A 1 92 ? -1.694 34.814 32.101 1.00 33.91 92 GLY A O 1
ATOM 739 N N . LEU A 1 93 ? -0.593 35.061 30.157 1.00 29.44 93 LEU A N 1
ATOM 740 C CA . LEU A 1 93 ? 0.823 35.035 30.535 1.00 29.44 93 LEU A CA 1
ATOM 741 C C . LEU A 1 93 ? 1.713 35.017 29.270 1.00 29.44 93 LEU A C 1
ATOM 743 O O . LEU A 1 93 ? 1.543 34.178 28.399 1.00 29.44 93 LEU A O 1
ATOM 747 N N . ARG A 1 94 ? 2.670 35.955 29.238 1.00 30.69 94 ARG A N 1
ATOM 748 C CA . ARG A 1 94 ? 3.938 36.033 28.474 1.00 30.69 94 ARG A CA 1
ATOM 749 C C . ARG A 1 94 ? 3.933 35.842 26.944 1.00 30.69 94 ARG A C 1
ATOM 751 O O . ARG A 1 94 ? 3.714 34.770 26.401 1.00 30.69 94 ARG A O 1
ATOM 758 N N . ALA A 1 95 ? 4.338 36.924 26.275 1.00 35.78 95 ALA A N 1
ATOM 759 C CA . ALA A 1 95 ? 4.683 36.997 24.862 1.00 35.78 95 ALA A CA 1
ATOM 760 C C . ALA A 1 95 ? 5.801 36.006 24.487 1.00 35.78 95 ALA A C 1
ATOM 762 O O . ALA A 1 95 ? 6.922 36.105 24.982 1.00 35.78 95 ALA A O 1
ATOM 763 N N . GLY A 1 96 ? 5.488 35.092 23.570 1.00 30.05 96 GLY A N 1
ATOM 764 C CA . GLY A 1 96 ? 6.426 34.178 22.927 1.00 30.05 96 GLY A CA 1
ATOM 765 C C . GLY A 1 96 ? 5.970 33.902 21.496 1.00 30.05 96 GLY A C 1
ATOM 766 O O . GLY A 1 96 ? 5.095 33.080 21.276 1.00 30.05 96 GLY A O 1
ATOM 767 N N . ILE A 1 97 ? 6.516 34.680 20.559 1.00 31.95 97 ILE A N 1
ATOM 768 C CA . ILE A 1 97 ? 6.690 34.433 19.115 1.00 31.95 97 ILE A CA 1
ATOM 769 C C . ILE A 1 97 ? 5.717 33.409 18.487 1.00 31.95 97 ILE A C 1
ATOM 771 O O . ILE A 1 97 ? 6.022 32.225 18.379 1.00 31.95 97 ILE A O 1
ATOM 775 N N . VAL A 1 98 ? 4.590 33.889 17.951 1.00 27.75 98 VAL A N 1
ATOM 776 C CA . VAL A 1 98 ? 3.831 33.157 16.924 1.00 27.75 98 VAL A CA 1
ATOM 777 C C . VAL A 1 98 ? 4.471 33.483 15.576 1.00 27.75 98 VAL A C 1
ATOM 779 O O . VAL A 1 98 ? 4.253 34.557 15.015 1.00 27.75 98 VAL A O 1
ATOM 782 N N . ARG A 1 99 ? 5.312 32.581 15.065 1.00 27.72 99 ARG A N 1
ATOM 783 C CA . ARG A 1 99 ? 5.822 32.666 13.692 1.00 27.72 99 ARG A CA 1
ATOM 784 C C . ARG A 1 99 ? 4.736 32.111 12.770 1.00 27.72 99 ARG A C 1
ATOM 786 O O . ARG A 1 99 ? 4.523 30.905 12.721 1.00 27.72 99 ARG A O 1
ATOM 793 N N . ALA A 1 100 ? 4.028 32.996 12.074 1.00 27.59 100 ALA A N 1
ATOM 794 C CA . ALA A 1 100 ? 3.139 32.609 10.988 1.00 27.59 100 ALA A CA 1
ATOM 795 C C . ALA A 1 100 ? 3.981 31.991 9.861 1.00 27.59 100 ALA A C 1
ATOM 797 O O . ALA A 1 100 ? 4.764 32.690 9.219 1.00 27.59 100 ALA A O 1
ATOM 798 N N . ILE A 1 101 ? 3.846 30.684 9.645 1.00 31.77 101 ILE A N 1
ATOM 799 C CA . ILE A 1 101 ? 4.353 30.023 8.443 1.00 31.77 101 ILE A CA 1
ATOM 800 C C . ILE A 1 101 ? 3.209 30.060 7.436 1.00 31.77 101 ILE A C 1
ATOM 802 O O . ILE A 1 101 ? 2.311 29.223 7.454 1.00 31.77 101 ILE A O 1
ATOM 806 N N . VAL A 1 102 ? 3.216 31.082 6.583 1.00 31.02 102 VAL A N 1
ATOM 807 C CA . VAL A 1 102 ? 2.488 31.031 5.315 1.00 31.02 102 VAL A CA 1
ATOM 808 C C . VAL A 1 102 ? 3.319 30.121 4.417 1.00 31.02 102 VAL A C 1
ATOM 810 O O . VAL A 1 102 ? 4.292 30.560 3.813 1.00 31.02 102 VAL A O 1
ATOM 813 N N . GLY A 1 103 ? 3.001 28.828 4.428 1.00 30.08 103 GLY A N 1
ATOM 814 C CA . GLY A 1 103 ? 3.524 27.888 3.446 1.00 30.08 103 GLY A CA 1
ATOM 815 C C . GLY A 1 103 ? 2.845 28.169 2.115 1.00 30.08 103 GLY A C 1
ATOM 816 O O . GLY A 1 103 ? 1.633 27.995 1.989 1.00 30.08 103 GLY A O 1
ATOM 817 N N . GLU A 1 104 ? 3.617 28.661 1.151 1.00 36.53 104 GLU A N 1
ATOM 818 C CA . GLU A 1 104 ? 3.223 28.695 -0.251 1.00 36.53 104 GLU A CA 1
ATOM 819 C C . GLU A 1 104 ? 2.793 27.284 -0.666 1.00 36.53 104 GLU A C 1
ATOM 821 O O . GLU A 1 104 ? 3.471 26.305 -0.357 1.00 36.53 104 GLU A O 1
ATOM 826 N N . GLY A 1 105 ? 1.628 27.183 -1.309 1.00 39.78 105 GLY A N 1
ATOM 827 C CA . GLY A 1 105 ? 1.106 25.930 -1.833 1.00 39.78 105 GLY A CA 1
ATOM 828 C C . GLY A 1 105 ? 2.019 25.402 -2.929 1.00 39.78 105 GLY A C 1
ATOM 829 O O . GLY A 1 105 ? 1.812 25.681 -4.109 1.00 39.78 105 GLY A O 1
ATOM 830 N N . GLU A 1 106 ? 3.024 24.634 -2.529 1.00 36.66 106 GLU A N 1
ATOM 831 C CA . GLU A 1 106 ? 3.662 23.661 -3.393 1.00 36.66 106 GLU A CA 1
ATOM 832 C C . GLU A 1 106 ? 2.544 22.738 -3.886 1.00 36.66 106 GLU A C 1
ATOM 834 O O . GLU A 1 106 ? 1.762 22.210 -3.091 1.00 36.66 106 GLU A O 1
ATOM 839 N N . LEU A 1 107 ? 2.404 22.595 -5.204 1.00 38.28 107 LEU A N 1
ATOM 840 C CA . LEU A 1 107 ? 1.560 21.552 -5.772 1.00 38.28 107 LEU A CA 1
ATOM 841 C C . LEU A 1 107 ? 2.132 20.223 -5.270 1.00 38.28 107 LEU A C 1
ATOM 843 O O . LEU A 1 107 ? 3.087 19.708 -5.851 1.00 38.28 107 LEU A O 1
ATOM 847 N N . LYS A 1 108 ? 1.592 19.708 -4.157 1.00 41.41 108 LYS A N 1
ATOM 848 C CA . LYS A 1 108 ? 1.911 18.396 -3.593 1.00 41.41 108 LYS A CA 1
ATOM 849 C C . LYS A 1 108 ? 1.525 17.362 -4.645 1.00 41.41 108 LYS A C 1
ATOM 851 O O . LYS A 1 108 ? 0.400 16.888 -4.712 1.00 41.41 108 LYS A O 1
ATOM 856 N N . MET A 1 109 ? 2.453 17.055 -5.539 1.00 62.72 109 MET A N 1
ATOM 857 C CA . MET A 1 109 ? 2.266 16.014 -6.534 1.00 62.72 109 MET A CA 1
ATOM 858 C C . MET A 1 109 ? 2.477 14.670 -5.840 1.00 62.72 109 MET A C 1
ATOM 860 O O . MET A 1 109 ? 3.582 14.133 -5.817 1.00 62.72 109 MET A O 1
ATOM 864 N N . GLY A 1 110 ? 1.413 14.130 -5.251 1.00 70.06 110 GLY A N 1
ATOM 865 C CA . GLY A 1 110 ? 1.396 12.784 -4.695 1.00 70.06 110 GLY A CA 1
ATOM 866 C C . GLY A 1 110 ? 0.277 12.574 -3.684 1.00 70.06 110 GLY A C 1
ATOM 867 O O . GLY A 1 110 ? -0.281 13.534 -3.176 1.00 70.06 110 GLY A O 1
ATOM 868 N N . THR A 1 111 ? 0.081 11.322 -3.277 1.00 82.25 111 THR A N 1
ATOM 869 C CA . THR A 1 111 ? -0.874 10.939 -2.226 1.00 82.25 111 THR A CA 1
ATOM 870 C C . THR A 1 111 ? -0.149 10.621 -0.908 1.00 82.25 111 THR A C 1
ATOM 872 O O . THR A 1 111 ? 0.721 9.751 -0.890 1.00 82.25 111 THR A O 1
ATOM 875 N N . ASP A 1 112 ? -0.452 11.351 0.160 1.00 86.94 112 ASP A N 1
ATOM 876 C CA . ASP A 1 112 ? -0.067 11.095 1.554 1.00 86.94 112 ASP A CA 1
ATOM 877 C C . ASP A 1 112 ? -1.135 10.250 2.261 1.00 86.94 112 ASP A C 1
ATOM 879 O O . ASP A 1 112 ? -2.266 10.115 1.786 1.00 86.94 112 ASP A O 1
ATOM 883 N N . ILE A 1 113 ? -0.756 9.663 3.396 1.00 89.19 113 ILE A N 1
ATOM 884 C CA . ILE A 1 113 ? -1.628 8.869 4.261 1.00 89.19 113 ILE A CA 1
ATOM 885 C C . ILE A 1 113 ? -1.809 9.584 5.599 1.00 89.19 113 ILE A C 1
ATOM 887 O O . ILE A 1 113 ? -0.851 10.107 6.159 1.00 89.19 113 ILE A O 1
ATOM 891 N N . ALA A 1 114 ? -3.033 9.582 6.109 1.00 90.19 114 ALA A N 1
ATOM 892 C CA . ALA A 1 114 ? -3.385 10.060 7.439 1.00 90.19 114 ALA A CA 1
ATOM 893 C C . ALA A 1 114 ? -4.275 9.019 8.130 1.00 90.19 114 ALA A C 1
ATOM 895 O O . ALA A 1 114 ? -4.846 8.151 7.466 1.00 90.19 114 ALA A O 1
ATOM 896 N N . GLY A 1 115 ? -4.368 9.068 9.458 1.00 92.25 115 GLY A N 1
ATOM 897 C CA . GLY A 1 115 ? -5.160 8.112 10.227 1.00 92.25 115 GLY A CA 1
ATOM 898 C C . GLY A 1 115 ? -4.606 7.831 11.616 1.00 92.25 115 GLY A C 1
ATOM 899 O O . GLY A 1 115 ? -3.885 8.645 12.187 1.00 92.25 115 GLY A O 1
ATOM 900 N N . GLY A 1 116 ? -4.898 6.641 12.138 1.00 94.44 116 GLY A N 1
ATOM 901 C CA . GLY A 1 116 ? -4.364 6.197 13.420 1.00 94.44 116 GLY A CA 1
ATOM 902 C C . GLY A 1 116 ? -4.568 4.711 13.691 1.00 94.44 116 GLY A C 1
ATOM 903 O O . GLY A 1 116 ? -5.315 4.015 12.996 1.00 94.44 116 GLY A O 1
ATOM 904 N N . VAL A 1 117 ? -3.886 4.227 14.726 1.00 96.88 117 VAL A N 1
ATOM 905 C CA . VAL A 1 117 ? -4.101 2.886 15.276 1.00 96.88 117 VAL A CA 1
ATOM 906 C C . VAL A 1 117 ? -5.049 3.001 16.458 1.00 96.88 117 VAL A C 1
ATOM 908 O O . VAL A 1 117 ? -4.813 3.787 17.367 1.00 96.88 117 VAL A O 1
ATOM 911 N N . GLU A 1 118 ? -6.101 2.196 16.476 1.00 97.50 118 GLU A N 1
ATOM 912 C CA . GLU A 1 118 ? -7.021 2.101 17.604 1.00 97.50 118 GLU A CA 1
ATOM 913 C C . GLU A 1 118 ? -6.881 0.761 18.316 1.00 97.50 118 GLU A C 1
ATOM 915 O O . GLU A 1 118 ? -6.615 -0.274 17.694 1.00 97.50 118 GLU A O 1
ATOM 920 N N . VAL A 1 119 ? -7.121 0.780 19.626 1.00 98.06 119 VAL A N 1
ATOM 921 C CA . VAL A 1 119 ? -7.129 -0.405 20.484 1.00 98.06 119 VAL A CA 1
ATOM 922 C C . VAL A 1 119 ? -8.386 -0.496 21.340 1.00 98.06 119 VAL A C 1
ATOM 924 O O . VAL A 1 119 ? -9.008 0.511 21.669 1.00 98.06 119 VAL A O 1
ATOM 927 N N . ARG A 1 120 ? -8.740 -1.717 21.748 1.00 97.06 120 ARG A N 1
ATOM 928 C CA . ARG A 1 120 ? -9.756 -1.997 22.774 1.00 97.06 120 ARG A CA 1
ATOM 929 C C . ARG A 1 120 ? -9.096 -2.610 24.009 1.00 97.06 120 ARG A C 1
ATOM 931 O O . ARG A 1 120 ? -8.964 -3.834 24.072 1.00 97.06 120 ARG A O 1
ATOM 938 N N . PRO A 1 121 ? -8.676 -1.8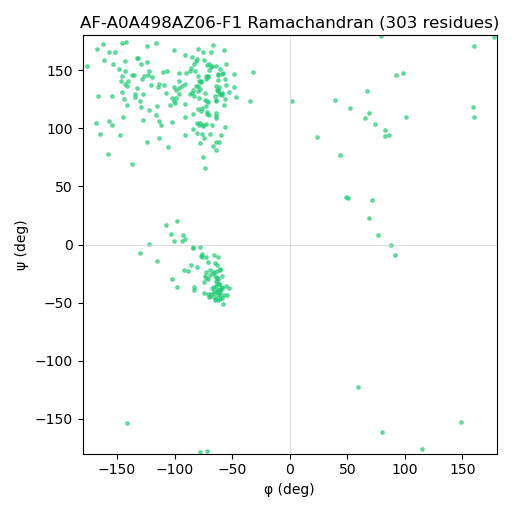07 25.005 1.00 93.56 121 PRO A N 1
ATOM 939 C CA . PRO A 1 121 ? -7.907 -2.329 26.133 1.00 93.56 121 PRO A CA 1
ATOM 940 C C . PRO A 1 121 ? -8.680 -3.330 26.993 1.00 93.56 121 PRO A C 1
ATOM 942 O O . PRO A 1 121 ? -8.081 -4.247 27.545 1.00 93.56 121 PRO A O 1
ATOM 945 N N . GLN A 1 122 ? -10.003 -3.167 27.092 1.00 94.31 122 GLN A N 1
ATOM 946 C CA . GLN A 1 122 ? -10.897 -4.061 27.833 1.00 94.31 122 GLN A CA 1
ATOM 947 C C . GLN A 1 122 ? -11.498 -5.166 26.947 1.00 94.31 122 GLN A C 1
ATOM 949 O O . GLN A 1 122 ? -12.368 -5.914 27.389 1.00 94.31 122 GLN A O 1
ATOM 954 N N . GLY A 1 123 ? -11.025 -5.290 25.705 1.00 91.88 123 GLY A N 1
ATOM 955 C CA . GLY A 1 123 ? -11.429 -6.331 24.775 1.00 91.88 123 GLY A CA 1
ATOM 956 C C . GLY A 1 123 ? -12.761 -6.072 24.070 1.00 91.88 123 GLY A C 1
ATOM 957 O O . GLY A 1 123 ? -13.258 -4.951 23.952 1.00 91.88 123 GLY A O 1
ATOM 958 N N . ARG A 1 124 ? -13.339 -7.144 23.529 1.00 91.88 124 ARG A N 1
ATOM 959 C CA . ARG A 1 124 ? -14.481 -7.058 22.617 1.00 91.88 124 ARG A CA 1
ATOM 960 C C . ARG A 1 124 ? -15.693 -6.407 23.290 1.00 91.88 124 ARG A C 1
ATOM 962 O O . ARG A 1 124 ? -16.141 -6.851 24.340 1.00 91.88 124 ARG A O 1
ATOM 969 N N . GLY A 1 125 ? -16.265 -5.404 22.624 1.00 89.12 125 GLY A N 1
ATOM 970 C CA . GLY A 1 125 ? -17.435 -4.667 23.109 1.00 89.12 125 GLY A CA 1
ATOM 971 C C . GLY A 1 125 ? -17.097 -3.427 23.940 1.00 89.12 125 GLY A C 1
ATOM 972 O O . GLY A 1 125 ? -17.997 -2.634 24.200 1.00 89.12 125 GLY A O 1
ATOM 973 N N . SER A 1 126 ? -15.827 -3.215 24.305 1.00 94.38 126 SER A N 1
ATOM 974 C CA . SER A 1 126 ? -15.376 -1.934 24.853 1.00 94.38 126 SER A CA 1
ATOM 975 C C . SER A 1 126 ? -15.268 -0.874 23.744 1.00 94.38 126 SER A C 1
ATOM 977 O O . SER A 1 126 ? -15.134 -1.222 22.563 1.00 94.38 126 SER A O 1
ATOM 979 N N . PRO A 1 127 ? -15.304 0.425 24.084 1.00 95.31 127 PRO A N 1
ATOM 980 C CA . PRO A 1 127 ? -15.005 1.473 23.115 1.00 95.31 127 PRO A CA 1
ATOM 981 C C . PRO A 1 127 ? -13.575 1.329 22.577 1.00 95.31 127 PRO A C 1
ATOM 983 O O . PRO A 1 127 ? -12.688 0.809 23.263 1.00 95.31 127 PRO A O 1
ATOM 986 N N . TRP A 1 128 ? -13.377 1.779 21.339 1.00 97.56 128 TRP A N 1
ATOM 987 C CA . TRP A 1 128 ? -12.052 1.950 20.752 1.00 97.56 128 TRP A CA 1
ATOM 988 C C . TRP A 1 128 ? -11.400 3.210 21.305 1.00 97.56 128 TRP A C 1
ATOM 990 O O . TRP A 1 128 ? -12.069 4.230 21.457 1.00 97.56 128 TRP A O 1
ATOM 1000 N N . LEU A 1 129 ? -10.101 3.132 21.572 1.00 96.56 129 LEU A N 1
ATOM 1001 C CA . LEU A 1 129 ? -9.269 4.257 21.974 1.00 96.56 129 LEU A CA 1
ATOM 1002 C C . LEU A 1 129 ? -8.141 4.427 20.963 1.00 96.56 129 LEU A C 1
ATOM 1004 O O . LEU A 1 129 ? -7.522 3.440 20.556 1.00 96.56 129 LEU A O 1
ATOM 1008 N N . LEU A 1 130 ? -7.854 5.671 20.591 1.00 95.94 130 LEU A N 1
ATOM 1009 C CA . LEU A 1 130 ? -6.695 6.002 19.772 1.00 95.94 130 LEU A CA 1
ATOM 1010 C C . LEU A 1 130 ? -5.406 5.674 20.542 1.00 95.94 130 LEU A C 1
ATOM 1012 O O . LEU A 1 130 ? -5.205 6.131 21.667 1.00 95.94 130 LEU A O 1
ATOM 1016 N N . ALA A 1 131 ? -4.543 4.858 19.944 1.00 94.94 131 ALA A N 1
ATOM 1017 C CA . ALA A 1 131 ? -3.218 4.570 20.467 1.00 94.94 131 ALA A CA 1
ATOM 1018 C C . ALA A 1 131 ? -2.239 5.685 20.079 1.00 94.94 131 ALA A C 1
ATOM 1020 O O . ALA A 1 131 ? -2.356 6.286 19.011 1.00 94.94 131 ALA A O 1
ATOM 1021 N N . ASP A 1 132 ? -1.238 5.917 20.926 1.00 90.81 132 ASP A N 1
ATOM 1022 C CA . ASP A 1 132 ? -0.148 6.858 20.659 1.00 90.81 132 ASP A CA 1
ATOM 1023 C C . ASP A 1 132 ? 0.839 6.259 19.639 1.00 90.81 132 ASP A C 1
ATOM 1025 O O . ASP A 1 132 ? 1.897 5.731 19.982 1.00 90.81 132 ASP A O 1
ATOM 1029 N N . VAL A 1 133 ? 0.423 6.242 18.369 1.00 88.19 133 VAL A N 1
ATOM 1030 C CA . VAL A 1 133 ? 1.195 5.753 17.220 1.00 88.19 133 VAL A CA 1
ATOM 1031 C C . VAL A 1 133 ? 1.176 6.824 16.139 1.00 88.19 133 VAL A C 1
ATOM 1033 O O . VAL A 1 133 ? 0.121 7.166 15.607 1.00 88.19 133 VAL A O 1
ATOM 1036 N N . ASN A 1 134 ? 2.353 7.338 15.790 1.00 77.50 134 ASN A N 1
ATOM 1037 C CA . ASN A 1 134 ? 2.486 8.397 14.798 1.00 77.50 134 ASN A CA 1
ATOM 1038 C C . ASN A 1 134 ? 2.521 7.828 13.366 1.00 77.50 134 ASN A C 1
ATOM 1040 O O . ASN A 1 134 ? 3.496 7.176 12.985 1.00 77.50 134 ASN A O 1
ATOM 1044 N N . LEU A 1 135 ? 1.479 8.105 12.570 1.00 81.12 135 LEU A N 1
ATOM 1045 C CA . LEU A 1 135 ? 1.427 7.750 11.146 1.00 81.12 135 LEU A CA 1
ATOM 1046 C C . LEU A 1 135 ? 2.072 8.785 10.217 1.00 81.12 135 LEU A C 1
ATOM 1048 O O . LEU A 1 135 ? 2.439 8.414 9.107 1.00 81.12 135 LEU A O 1
ATOM 1052 N N . ASP A 1 136 ? 2.289 10.028 10.656 1.00 70.12 136 ASP A N 1
ATOM 1053 C CA . ASP A 1 136 ? 2.932 11.079 9.844 1.00 70.12 136 ASP A CA 1
ATOM 1054 C C . ASP A 1 136 ? 4.382 10.720 9.484 1.00 70.12 136 ASP A C 1
ATOM 1056 O O . ASP A 1 136 ? 4.980 11.278 8.564 1.00 70.12 136 ASP A O 1
ATOM 1060 N N . ALA A 1 137 ? 4.963 9.768 10.218 1.00 66.31 137 ALA A N 1
ATOM 1061 C CA . ALA A 1 137 ? 6.274 9.211 9.939 1.00 66.31 137 ALA A CA 1
ATOM 1062 C C . ALA A 1 137 ? 6.285 8.218 8.764 1.00 66.31 137 ALA A C 1
ATOM 1064 O O . ALA A 1 137 ? 7.380 7.843 8.344 1.00 66.31 137 ALA A O 1
ATOM 1065 N N . LEU A 1 138 ? 5.128 7.778 8.243 1.00 74.25 138 LEU A N 1
ATOM 1066 C CA . LEU A 1 138 ? 5.047 6.925 7.056 1.00 74.25 138 LEU A CA 1
ATOM 1067 C C . LEU A 1 138 ? 5.279 7.764 5.792 1.00 74.25 138 LEU A C 1
ATOM 1069 O O . LEU A 1 138 ? 4.449 8.609 5.450 1.00 74.25 138 LEU A O 1
ATOM 1073 N N . PRO A 1 139 ? 6.366 7.525 5.042 1.00 73.81 139 PRO A N 1
ATOM 1074 C CA . PRO A 1 139 ? 6.568 8.214 3.776 1.00 73.81 139 PRO A CA 1
ATOM 1075 C C . PRO A 1 139 ? 5.521 7.807 2.726 1.00 73.81 139 PRO A C 1
ATOM 1077 O O . PRO A 1 139 ? 4.764 6.847 2.889 1.00 73.81 139 PRO A O 1
ATOM 1080 N N . ARG A 1 140 ? 5.514 8.515 1.588 1.00 81.88 140 ARG A N 1
ATOM 1081 C CA . ARG A 1 140 ? 4.680 8.206 0.411 1.00 81.88 140 ARG A CA 1
ATOM 1082 C C . ARG A 1 140 ? 5.065 6.856 -0.207 1.00 81.88 140 ARG A C 1
ATOM 1084 O O . ARG A 1 140 ? 5.789 6.789 -1.202 1.00 81.88 140 ARG A O 1
ATOM 1091 N N . HIS A 1 141 ? 4.562 5.771 0.367 1.00 82.69 141 HIS A N 1
ATOM 1092 C CA . HIS A 1 141 ? 4.858 4.408 -0.057 1.00 82.69 141 HIS A CA 1
ATOM 1093 C C . HIS A 1 141 ? 3.683 3.796 -0.806 1.00 82.69 141 HIS A C 1
ATOM 1095 O O . HIS A 1 141 ? 2.889 3.026 -0.273 1.00 82.69 141 HIS A O 1
ATOM 1101 N N . TYR A 1 142 ? 3.603 4.089 -2.103 1.00 89.62 142 TYR A N 1
ATOM 1102 C CA . TYR A 1 142 ? 2.528 3.579 -2.960 1.00 89.62 142 TYR A CA 1
ATOM 1103 C C . TYR A 1 142 ? 2.475 2.047 -3.059 1.00 89.62 142 TYR A C 1
ATOM 1105 O O . TYR A 1 142 ? 1.417 1.499 -3.349 1.00 89.62 142 TYR A O 1
ATOM 1113 N N . ASP A 1 143 ? 3.576 1.348 -2.768 1.00 92.19 143 ASP A N 1
ATOM 1114 C CA . ASP A 1 143 ? 3.577 -0.116 -2.666 1.00 92.19 143 ASP A CA 1
ATOM 1115 C C . ASP A 1 143 ? 2.818 -0.598 -1.431 1.00 92.19 143 ASP A C 1
ATOM 1117 O O . ASP A 1 143 ? 1.980 -1.492 -1.539 1.00 92.19 143 ASP A O 1
ATOM 1121 N N . ALA A 1 144 ? 3.051 0.038 -0.280 1.00 92.38 144 ALA A N 1
ATOM 1122 C CA . ALA A 1 144 ? 2.321 -0.223 0.954 1.00 92.38 144 ALA A CA 1
ATOM 1123 C C . ALA A 1 144 ? 0.842 0.149 0.803 1.00 92.38 144 ALA A C 1
ATOM 1125 O O . ALA A 1 144 ? -0.040 -0.644 1.130 1.00 92.38 144 ALA A O 1
ATOM 1126 N N . PHE A 1 145 ? 0.560 1.328 0.242 1.00 93.19 145 PHE A N 1
ATOM 1127 C CA . PHE A 1 145 ? -0.810 1.806 0.057 1.00 93.19 145 PHE A CA 1
ATOM 1128 C C . PHE A 1 145 ? -1.566 0.933 -0.947 1.00 93.19 145 PHE A C 1
ATOM 1130 O O . PHE A 1 145 ? -2.730 0.595 -0.730 1.00 93.19 145 PHE A O 1
ATOM 1137 N N . GLY A 1 146 ? -0.895 0.509 -2.019 1.00 94.38 146 GLY A N 1
ATOM 1138 C CA . GLY A 1 146 ? -1.440 -0.404 -3.013 1.00 94.38 146 GLY A CA 1
ATOM 1139 C C . GLY A 1 146 ? -1.714 -1.793 -2.441 1.00 94.38 146 GLY A C 1
ATOM 1140 O O . GLY A 1 146 ? -2.796 -2.332 -2.667 1.00 94.38 146 GLY A O 1
ATOM 1141 N N . LEU A 1 147 ? -0.775 -2.339 -1.663 1.00 95.75 147 LEU A N 1
ATOM 1142 C CA . LEU A 1 147 ? -0.898 -3.640 -1.003 1.00 95.75 147 LEU A CA 1
ATOM 1143 C C . LEU A 1 147 ? -2.007 -3.663 0.052 1.00 95.75 147 LEU A C 1
ATOM 1145 O O . LEU A 1 147 ? -2.803 -4.598 0.096 1.00 95.75 147 LEU A O 1
ATOM 1149 N N . LEU A 1 148 ? -2.054 -2.668 0.932 1.00 95.62 148 LEU A N 1
ATOM 1150 C CA . LEU A 1 148 ? -2.994 -2.683 2.048 1.00 95.62 148 LEU A CA 1
ATOM 1151 C C . LEU A 1 148 ? -4.373 -2.173 1.632 1.00 95.62 148 LEU A C 1
ATOM 1153 O O . LEU A 1 148 ? -5.378 -2.746 2.039 1.00 95.62 148 LEU A O 1
ATOM 1157 N N . PHE A 1 149 ? -4.439 -1.142 0.791 1.00 95.75 149 PHE A N 1
ATOM 1158 C CA . PHE A 1 149 ? -5.661 -0.352 0.603 1.00 95.75 149 PHE A CA 1
ATOM 1159 C C . PHE A 1 149 ? -6.062 -0.161 -0.865 1.00 95.75 149 PHE A C 1
ATOM 1161 O O . PHE A 1 149 ? -7.145 0.346 -1.152 1.00 95.75 149 PHE A O 1
ATOM 1168 N N . GLY A 1 150 ? -5.214 -0.574 -1.811 1.00 94.94 150 GLY A N 1
ATOM 1169 C CA . GLY A 1 150 ? -5.462 -0.435 -3.247 1.00 94.94 150 GLY A CA 1
ATOM 1170 C C . GLY A 1 150 ? -5.235 0.980 -3.786 1.00 94.94 150 GLY A C 1
ATOM 1171 O O . GLY A 1 150 ? -5.524 1.245 -4.954 1.00 94.94 150 GLY A O 1
ATOM 1172 N N . VAL A 1 151 ? -4.697 1.892 -2.976 1.00 93.44 151 VAL A N 1
ATOM 1173 C CA . VAL A 1 151 ? -4.448 3.284 -3.367 1.00 93.44 151 VAL A CA 1
ATOM 1174 C C . VAL A 1 151 ? -3.127 3.382 -4.121 1.00 93.44 151 VAL A C 1
ATOM 1176 O O . VAL A 1 151 ? -2.104 2.897 -3.650 1.00 93.44 151 VAL A O 1
ATOM 1179 N N . ARG A 1 152 ? -3.151 4.003 -5.312 1.00 91.19 152 ARG A N 1
ATOM 1180 C CA . ARG A 1 152 ? -1.974 4.151 -6.196 1.00 91.19 152 ARG A CA 1
ATOM 1181 C C . ARG A 1 152 ? -1.246 2.813 -6.447 1.00 91.19 152 ARG A C 1
ATOM 1183 O O . ARG A 1 152 ? -0.024 2.756 -6.503 1.00 91.19 152 ARG A O 1
ATOM 1190 N N . ASN A 1 153 ? -2.008 1.732 -6.624 1.00 93.81 153 ASN A N 1
ATOM 1191 C CA . ASN A 1 153 ? -1.521 0.353 -6.735 1.00 93.81 153 ASN A CA 1
ATOM 1192 C C . ASN A 1 153 ? -0.834 0.033 -8.085 1.00 93.81 153 ASN A C 1
ATOM 1194 O O . ASN A 1 153 ? -1.330 -0.768 -8.887 1.00 93.81 153 ASN A O 1
ATOM 1198 N N . PHE A 1 154 ? 0.312 0.667 -8.343 1.00 94.12 154 PHE A N 1
ATOM 1199 C CA . PHE A 1 154 ? 1.137 0.441 -9.539 1.00 94.12 154 PHE A CA 1
ATOM 1200 C C . PHE A 1 154 ? 1.629 -1.006 -9.634 1.00 94.12 154 PHE A C 1
ATOM 1202 O O . PHE A 1 154 ? 1.595 -1.592 -10.712 1.00 94.12 154 PHE A O 1
ATOM 1209 N N . ALA A 1 155 ? 1.991 -1.593 -8.490 1.00 94.56 155 ALA A N 1
ATOM 1210 C CA . ALA A 1 155 ? 2.433 -2.977 -8.367 1.00 94.56 155 ALA A CA 1
ATOM 1211 C C . ALA A 1 155 ? 1.335 -4.002 -8.692 1.00 94.56 155 ALA A C 1
ATOM 1213 O O . ALA A 1 155 ? 1.637 -5.136 -9.045 1.00 94.56 155 ALA A O 1
ATOM 1214 N N . GLY A 1 156 ? 0.058 -3.622 -8.575 1.00 94.81 156 GLY A N 1
ATOM 1215 C CA . GLY A 1 156 ? -1.067 -4.485 -8.920 1.00 94.81 156 GLY A CA 1
ATOM 1216 C C . GLY A 1 156 ? -1.308 -5.639 -7.950 1.00 94.81 156 GLY A C 1
ATOM 1217 O O . GLY A 1 156 ? -1.645 -6.749 -8.369 1.00 94.81 156 GLY A O 1
ATOM 1218 N N . PHE A 1 157 ? -1.133 -5.379 -6.657 1.00 96.44 157 PHE A N 1
ATOM 1219 C CA . PHE A 1 157 ? -1.526 -6.306 -5.601 1.00 96.44 157 PHE A CA 1
ATOM 1220 C C . PHE A 1 157 ? -3.048 -6.457 -5.524 1.00 96.44 157 PHE A C 1
ATOM 1222 O O . PHE A 1 157 ? -3.789 -5.530 -5.845 1.00 96.44 157 PHE A O 1
ATOM 1229 N N . GLU A 1 158 ? -3.521 -7.599 -5.037 1.00 96.62 158 GLU A N 1
ATOM 1230 C CA . GLU A 1 158 ? -4.869 -7.672 -4.479 1.00 96.62 158 GLU A CA 1
ATOM 1231 C C . GLU A 1 158 ? -4.847 -7.034 -3.080 1.00 96.62 158 GLU A C 1
ATOM 1233 O O . GLU A 1 158 ? -4.092 -7.518 -2.223 1.00 96.62 158 GLU A O 1
ATOM 1238 N N . PRO A 1 159 ? -5.595 -5.935 -2.858 1.00 96.69 159 PRO A N 1
ATOM 1239 C CA . PRO A 1 159 ? -5.515 -5.180 -1.619 1.00 96.69 159 PRO A CA 1
ATOM 1240 C C . PRO A 1 159 ? -6.174 -5.913 -0.449 1.00 96.69 159 PRO A C 1
ATOM 1242 O O . PRO A 1 159 ? -7.231 -6.519 -0.608 1.00 96.69 159 PRO A O 1
ATOM 1245 N N . VAL A 1 160 ? -5.583 -5.803 0.742 1.00 97.06 160 VAL A N 1
ATOM 1246 C CA . VAL A 1 160 ? -6.090 -6.459 1.966 1.00 97.06 160 VAL A CA 1
ATOM 1247 C C . VAL A 1 160 ? -7.413 -5.839 2.436 1.00 97.06 160 VAL A C 1
ATOM 1249 O O . VAL A 1 160 ? -8.370 -6.538 2.771 1.00 97.06 160 VAL A O 1
ATOM 1252 N N . ALA A 1 161 ? -7.490 -4.512 2.435 1.00 97.38 161 ALA A N 1
ATOM 1253 C CA . ALA A 1 161 ? -8.619 -3.745 2.939 1.00 97.38 161 ALA A CA 1
ATOM 1254 C C . ALA A 1 161 ? -8.982 -2.574 2.008 1.00 97.38 161 ALA A C 1
ATOM 1256 O O . ALA A 1 161 ? -8.786 -1.407 2.362 1.00 97.38 161 ALA A O 1
ATOM 1257 N N . PRO A 1 162 ? -9.519 -2.843 0.803 1.00 96.19 162 PRO A N 1
ATOM 1258 C CA . PRO A 1 162 ? -9.881 -1.785 -0.132 1.00 96.19 162 PRO A CA 1
ATOM 1259 C C . PRO A 1 162 ? -11.151 -1.043 0.300 1.00 96.19 162 PRO A C 1
ATOM 1261 O O . PRO A 1 162 ? -12.208 -1.655 0.440 1.00 96.19 162 PRO A O 1
ATOM 1264 N N . GLY A 1 163 ? -11.053 0.284 0.445 1.00 94.06 163 GLY A N 1
ATOM 1265 C CA . GLY A 1 163 ? -12.189 1.219 0.425 1.00 94.06 163 GLY A CA 1
ATOM 1266 C C . GLY A 1 163 ? -13.387 0.860 1.311 1.00 94.06 163 GLY A C 1
ATOM 1267 O O . GLY A 1 163 ? -14.527 1.007 0.874 1.00 94.06 163 GLY A O 1
ATOM 1268 N N . ARG A 1 164 ? -13.147 0.372 2.533 1.00 95.88 164 ARG A N 1
ATOM 1269 C CA . ARG A 1 164 ? -14.209 -0.091 3.446 1.00 95.88 164 ARG A CA 1
ATOM 1270 C C . ARG A 1 164 ? -15.037 1.045 4.058 1.00 95.88 164 ARG A C 1
ATOM 1272 O O . ARG A 1 164 ? -16.070 0.775 4.664 1.00 95.88 164 ARG A O 1
ATOM 1279 N N . GLY A 1 165 ? -14.598 2.294 3.902 1.00 94.50 165 GLY A N 1
ATOM 1280 C CA . GLY A 1 165 ? -15.110 3.440 4.647 1.00 94.50 165 GLY A CA 1
ATOM 1281 C C . GLY A 1 165 ? -14.522 3.510 6.058 1.00 94.50 165 GLY A C 1
ATOM 1282 O O . GLY A 1 165 ? -13.725 2.658 6.453 1.00 94.50 165 GLY A O 1
ATOM 1283 N N . LEU A 1 166 ? -14.920 4.530 6.819 1.00 92.94 166 LEU A N 1
ATOM 1284 C CA . LEU A 1 166 ? -14.673 4.561 8.260 1.00 92.94 166 LEU A CA 1
ATOM 1285 C C . LEU A 1 166 ? -15.704 3.674 8.974 1.00 92.94 166 LEU A C 1
ATOM 1287 O O . LEU A 1 166 ? -16.872 3.664 8.577 1.00 92.94 166 LEU A O 1
ATOM 1291 N N . PRO A 1 167 ? -15.302 2.930 10.013 1.00 94.25 167 PRO A N 1
ATOM 1292 C CA . PRO A 1 167 ? -16.239 2.176 10.822 1.00 94.25 167 PRO A CA 1
ATOM 1293 C C . PRO A 1 167 ? -17.085 3.127 11.682 1.00 94.25 167 PRO A C 1
ATOM 1295 O O . PRO A 1 167 ? -16.595 4.142 12.173 1.00 94.25 167 PRO A O 1
ATOM 1298 N N . GLU A 1 168 ? -18.356 2.781 11.893 1.00 92.62 168 GLU A N 1
ATOM 1299 C CA . GLU A 1 168 ? -19.301 3.592 12.684 1.00 92.62 168 GLU A CA 1
ATOM 1300 C C . GLU A 1 168 ? -18.883 3.735 14.156 1.00 92.62 168 GLU A C 1
ATOM 1302 O O . GLU A 1 168 ? -19.286 4.679 14.829 1.00 92.62 168 GLU A O 1
ATOM 1307 N N . ASP A 1 169 ? -18.070 2.799 14.650 1.00 94.94 169 ASP A N 1
ATOM 1308 C CA . ASP A 1 169 ? -17.540 2.767 16.011 1.00 94.94 169 ASP A CA 1
ATOM 1309 C C . ASP A 1 169 ? -16.110 3.329 16.113 1.00 94.94 169 ASP A C 1
ATOM 1311 O O . ASP A 1 169 ? -15.394 2.987 17.054 1.00 94.94 169 ASP A O 1
ATOM 1315 N N . ALA A 1 170 ? -15.656 4.132 15.143 1.00 94.31 170 ALA A N 1
ATOM 1316 C CA . ALA A 1 170 ? -14.394 4.869 15.251 1.00 94.31 170 ALA A CA 1
ATOM 1317 C C . ALA A 1 170 ? -14.374 5.749 16.513 1.00 94.31 170 ALA A C 1
ATOM 1319 O O . ALA A 1 170 ? -15.395 6.320 16.908 1.00 94.31 170 ALA A O 1
ATOM 1320 N N . SER A 1 171 ? -13.211 5.848 17.155 1.00 93.81 171 SER A N 1
ATOM 1321 C CA . SER A 1 171 ? -13.038 6.667 18.352 1.00 93.81 171 SER A CA 1
ATOM 1322 C C . SER A 1 171 ? -13.289 8.149 18.035 1.00 93.81 171 SER A C 1
ATOM 1324 O O . SER A 1 171 ? -12.898 8.629 16.963 1.00 93.81 171 SER A O 1
ATOM 1326 N N . PRO A 1 172 ? -13.927 8.910 18.945 1.00 91.19 172 PRO A N 1
ATOM 1327 C CA . PRO A 1 172 ? -14.123 10.346 18.760 1.00 91.19 172 PRO A CA 1
ATOM 1328 C C . PRO A 1 172 ? -12.814 11.102 18.507 1.00 91.19 172 PRO A C 1
ATOM 1330 O O . PRO A 1 172 ? -12.795 12.044 17.717 1.00 91.19 172 PRO A O 1
ATOM 1333 N N . GLU A 1 173 ? -11.723 10.677 19.147 1.00 90.69 173 GLU A N 1
ATOM 1334 C CA . GLU A 1 173 ? -10.383 11.237 18.985 1.00 90.69 173 GLU A CA 1
ATOM 1335 C C . GLU A 1 173 ? -9.889 11.104 17.541 1.00 90.69 173 GLU A C 1
ATOM 1337 O O . GLU A 1 173 ? -9.432 12.088 16.962 1.00 90.69 173 GLU A O 1
ATOM 1342 N N . LEU A 1 174 ? -10.035 9.923 16.929 1.00 89.81 174 LEU A N 1
ATOM 1343 C CA . LEU A 1 174 ? -9.653 9.702 15.533 1.00 89.81 174 LEU A CA 1
ATOM 1344 C C . LEU A 1 174 ? -10.549 10.485 14.565 1.00 89.81 174 LEU A C 1
ATOM 1346 O O . LEU A 1 174 ? -10.056 11.049 13.591 1.00 89.81 174 LEU A O 1
ATOM 1350 N N . LEU A 1 175 ? -11.849 10.589 14.850 1.00 88.38 175 LEU A N 1
ATOM 1351 C CA . LEU A 1 175 ? -12.768 11.402 14.045 1.00 88.38 175 LEU A CA 1
ATOM 1352 C C . LEU A 1 175 ? -12.443 12.902 14.106 1.00 88.38 175 LEU A C 1
ATOM 1354 O O . LEU A 1 175 ? -12.724 13.619 13.153 1.00 88.38 175 LEU A O 1
ATOM 1358 N N . CYS A 1 176 ? -11.827 13.386 15.189 1.00 86.69 176 CYS A N 1
ATOM 1359 C CA . CYS A 1 176 ? -11.354 14.771 15.270 1.00 86.69 176 CYS A CA 1
ATOM 1360 C C . CYS A 1 176 ? -10.110 15.028 14.403 1.00 86.69 176 CYS A C 1
ATOM 1362 O O . CYS A 1 176 ? -9.871 16.175 14.028 1.00 86.69 176 CYS A O 1
ATOM 1364 N N . LEU A 1 177 ? -9.325 13.990 14.084 1.00 81.62 177 LEU A N 1
ATOM 1365 C CA . LEU A 1 177 ? -8.185 14.096 13.164 1.00 81.62 177 LEU A CA 1
ATOM 1366 C C . LEU A 1 177 ? -8.628 14.229 11.705 1.00 81.62 177 LEU A C 1
ATOM 1368 O O . LEU A 1 177 ? -7.902 14.811 10.904 1.00 81.62 177 LEU A O 1
ATOM 1372 N N . GLN A 1 178 ? -9.809 13.710 11.365 1.00 78.19 178 GLN A N 1
ATOM 1373 C CA . GLN A 1 178 ? -10.397 13.851 10.038 1.00 78.19 178 GLN A CA 1
ATOM 1374 C C . GLN A 1 178 ? -10.762 15.323 9.806 1.00 78.19 178 GLN A C 1
ATOM 1376 O O . GLN A 1 178 ? -11.735 15.834 10.364 1.00 78.19 178 GLN A O 1
ATOM 1381 N N . CYS A 1 179 ? -9.945 16.037 9.033 1.00 61.88 179 CYS A N 1
ATOM 1382 C CA . CYS A 1 179 ? -9.948 17.499 9.052 1.00 61.88 179 CYS A CA 1
ATOM 1383 C C . CYS A 1 179 ? -10.220 18.167 7.697 1.00 61.88 179 CYS A C 1
ATOM 1385 O O . CYS A 1 179 ? -10.250 19.400 7.662 1.00 61.88 179 CYS A O 1
ATOM 1387 N N . ALA A 1 180 ? -10.452 17.445 6.590 1.00 63.69 180 ALA A N 1
ATOM 1388 C CA . ALA A 1 180 ? -10.566 18.123 5.292 1.00 63.69 180 ALA A CA 1
ATOM 1389 C C . ALA A 1 180 ? -11.554 17.529 4.274 1.00 63.69 180 ALA A C 1
ATOM 1391 O O . ALA A 1 180 ? -11.661 16.323 4.077 1.00 63.69 180 ALA A O 1
ATOM 1392 N N . ASP A 1 181 ? -12.179 18.433 3.507 1.00 61.62 181 ASP A N 1
ATOM 1393 C CA . ASP A 1 181 ? -13.033 18.139 2.343 1.00 61.62 181 ASP A CA 1
ATOM 1394 C C . ASP A 1 181 ? -12.284 17.426 1.188 1.00 61.62 181 ASP A C 1
ATOM 1396 O O . ASP A 1 181 ? -12.912 16.975 0.230 1.00 61.62 181 ASP A O 1
ATOM 1400 N N . SER A 1 182 ? -10.947 17.340 1.245 1.00 72.75 182 SER A N 1
ATOM 1401 C CA . SER A 1 182 ? -10.081 16.720 0.227 1.00 72.75 182 SER A CA 1
ATOM 1402 C C . SER A 1 182 ? -9.604 15.304 0.575 1.00 72.75 182 SER A C 1
ATOM 1404 O O . SER A 1 182 ? -8.819 14.729 -0.180 1.00 72.75 182 SER A O 1
ATOM 1406 N N . GLU A 1 183 ? -10.046 14.745 1.704 1.00 84.06 183 GLU A N 1
ATOM 1407 C CA . GLU A 1 183 ? -9.686 13.393 2.140 1.00 84.06 183 GLU A CA 1
ATOM 1408 C C . GLU A 1 183 ? -10.547 12.336 1.440 1.00 84.06 183 GLU A C 1
ATOM 1410 O O . GLU A 1 183 ? -11.769 12.457 1.310 1.00 84.06 183 GLU A O 1
ATOM 1415 N N . HIS A 1 184 ? -9.915 11.256 0.991 1.00 88.06 184 HIS A N 1
ATOM 1416 C CA . HIS A 1 184 ? -10.593 10.176 0.286 1.00 88.06 184 HIS A CA 1
ATOM 1417 C C . HIS A 1 184 ? -10.039 8.800 0.658 1.00 88.06 184 HIS A C 1
ATOM 1419 O O . HIS A 1 184 ? -9.028 8.663 1.341 1.00 88.06 184 HIS A O 1
ATOM 1425 N N . GLY A 1 185 ? -10.673 7.742 0.146 1.00 89.94 185 GLY A N 1
ATOM 1426 C CA . GLY A 1 185 ? -10.150 6.379 0.282 1.00 89.94 185 GLY A CA 1
ATOM 1427 C C . GLY A 1 185 ? -10.190 5.824 1.708 1.00 89.94 185 GLY A C 1
ATOM 1428 O O . GLY A 1 185 ? -9.429 4.910 2.007 1.00 89.94 185 GLY A O 1
ATOM 1429 N N . HIS A 1 186 ? -11.071 6.361 2.557 1.00 94.00 186 HIS A N 1
ATOM 1430 C CA . HIS A 1 186 ? -11.292 5.897 3.924 1.00 94.00 186 HIS A CA 1
ATOM 1431 C C . HIS A 1 186 ? -11.423 4.375 3.987 1.00 94.00 186 HIS A C 1
ATOM 1433 O O . HIS A 1 186 ? -12.229 3.773 3.267 1.00 94.00 186 HIS A O 1
ATOM 1439 N N . THR A 1 187 ? -10.624 3.755 4.844 1.00 97.00 187 THR A N 1
ATOM 1440 C CA . THR A 1 187 ? -10.632 2.308 5.040 1.00 97.00 187 THR A CA 1
ATOM 1441 C C . THR A 1 187 ? -9.957 1.941 6.358 1.00 97.00 187 THR A C 1
ATOM 1443 O O . THR A 1 187 ? -9.375 2.787 7.038 1.00 97.00 187 THR A O 1
ATOM 1446 N N . TRP A 1 188 ? -10.033 0.669 6.732 1.00 97.19 188 TRP A N 1
ATOM 1447 C CA . TRP A 1 188 ? -9.417 0.154 7.947 1.00 97.19 188 TRP A CA 1
ATOM 1448 C C . TRP A 1 188 ? -9.084 -1.334 7.826 1.00 97.19 188 TRP A C 1
ATOM 1450 O O . TRP A 1 188 ? -9.717 -2.066 7.063 1.00 97.19 188 TRP A O 1
ATOM 1460 N N . VAL A 1 189 ? -8.110 -1.792 8.609 1.00 97.75 189 VAL A N 1
ATOM 1461 C CA . VAL A 1 189 ? -7.663 -3.190 8.657 1.00 97.75 189 VAL A CA 1
ATOM 1462 C C . VAL A 1 189 ? -7.340 -3.596 10.094 1.00 97.75 189 VAL A C 1
ATOM 1464 O O . VAL A 1 189 ? -6.727 -2.824 10.834 1.00 97.75 189 VAL A O 1
ATOM 1467 N N . SER A 1 190 ? -7.769 -4.786 10.519 1.00 97.56 190 SER A N 1
ATOM 1468 C CA . SER A 1 190 ? -7.423 -5.301 11.852 1.00 97.56 190 SER A CA 1
ATOM 1469 C C . SER A 1 190 ? -6.021 -5.911 11.883 1.00 97.56 190 SER A C 1
ATOM 1471 O O . SER A 1 190 ? -5.489 -6.330 10.851 1.00 97.56 190 SER A O 1
ATOM 1473 N N . TRP A 1 191 ? -5.427 -6.032 13.073 1.00 98.06 191 TRP A N 1
ATOM 1474 C CA . TRP A 1 191 ? -4.188 -6.795 13.215 1.00 98.06 191 TRP A CA 1
ATOM 1475 C C . TRP A 1 191 ? -4.375 -8.259 12.809 1.00 98.06 191 TRP A C 1
ATOM 1477 O O . TRP A 1 191 ? -3.502 -8.815 12.150 1.00 98.06 191 TRP A O 1
ATOM 1487 N N . THR A 1 192 ? -5.517 -8.874 13.133 1.00 97.75 192 THR A N 1
ATOM 1488 C CA . THR A 1 192 ? -5.825 -10.245 12.702 1.00 97.75 192 THR A CA 1
ATOM 1489 C C . THR A 1 192 ? -5.707 -10.395 11.185 1.00 97.75 192 THR A C 1
ATOM 1491 O O . THR A 1 192 ? -5.115 -11.360 10.714 1.00 97.75 192 THR A O 1
ATOM 1494 N N . GLU A 1 193 ? -6.211 -9.446 10.398 1.00 97.31 193 GLU A N 1
ATOM 1495 C CA . GLU A 1 193 ? -6.083 -9.490 8.936 1.00 97.31 193 GLU A CA 1
ATOM 1496 C C . GLU A 1 193 ? -4.636 -9.286 8.472 1.00 97.31 193 GLU A C 1
ATOM 1498 O O . GLU A 1 193 ? -4.162 -10.017 7.602 1.00 97.31 193 GLU A O 1
ATOM 1503 N N . LEU A 1 194 ? -3.914 -8.338 9.080 1.00 97.25 194 LEU A N 1
ATOM 1504 C CA . LEU A 1 194 ? -2.505 -8.077 8.766 1.00 97.25 194 LEU A CA 1
ATOM 1505 C C . LEU A 1 194 ? -1.602 -9.280 9.078 1.00 97.25 194 LEU A C 1
ATOM 1507 O O . LEU A 1 194 ? -0.704 -9.601 8.300 1.00 97.25 194 LEU A O 1
ATOM 1511 N N . ALA A 1 195 ? -1.856 -9.976 10.186 1.00 97.25 195 ALA A N 1
ATOM 1512 C CA . ALA A 1 195 ? -1.090 -11.142 10.615 1.00 97.25 195 ALA A CA 1
ATOM 1513 C C . ALA A 1 195 ? -1.249 -12.347 9.671 1.00 97.25 195 ALA A C 1
ATOM 1515 O O . ALA A 1 195 ? -0.356 -13.188 9.598 1.00 97.25 195 ALA A O 1
ATOM 1516 N N . HIS A 1 196 ? -2.357 -12.419 8.926 1.00 96.69 196 HIS A N 1
ATOM 1517 C CA . HIS A 1 196 ? -2.616 -13.475 7.944 1.00 96.69 196 HIS A CA 1
ATOM 1518 C C . HIS A 1 196 ? -2.123 -13.136 6.531 1.00 96.69 196 HIS A C 1
ATOM 1520 O O . HIS A 1 196 ? -2.354 -13.911 5.598 1.00 96.69 196 HIS A O 1
ATOM 1526 N N . ILE A 1 197 ? -1.443 -12.001 6.337 1.00 96.31 197 ILE A N 1
ATOM 1527 C CA . ILE A 1 197 ? -0.834 -11.688 5.045 1.00 96.31 197 ILE A CA 1
ATOM 1528 C C . ILE A 1 197 ? 0.249 -12.729 4.744 1.00 96.31 197 ILE A C 1
ATOM 1530 O O . ILE A 1 197 ? 1.300 -12.767 5.381 1.00 96.31 197 ILE A O 1
ATOM 1534 N N . ASP A 1 198 ? 0.019 -13.541 3.713 1.00 95.94 198 ASP A N 1
ATOM 1535 C CA . ASP A 1 198 ? 1.078 -14.354 3.120 1.00 95.94 198 ASP A CA 1
ATOM 1536 C C . ASP A 1 198 ? 2.027 -13.447 2.328 1.00 95.94 198 ASP A C 1
ATOM 1538 O O . ASP A 1 198 ? 1.704 -12.986 1.228 1.00 95.94 198 ASP A O 1
ATOM 1542 N N . TRP A 1 199 ? 3.197 -13.179 2.907 1.00 95.12 199 TRP A N 1
ATOM 1543 C CA . TRP A 1 199 ? 4.219 -12.295 2.347 1.00 95.12 199 TRP A CA 1
ATOM 1544 C C . TRP A 1 199 ? 4.932 -12.869 1.115 1.00 95.12 199 TRP A C 1
ATOM 1546 O O . TRP A 1 199 ? 5.585 -12.118 0.389 1.00 95.12 199 TRP A O 1
ATOM 1556 N N . SER A 1 200 ? 4.802 -14.172 0.849 1.00 95.69 200 SER A N 1
ATOM 1557 C CA . SER A 1 200 ? 5.432 -14.824 -0.306 1.00 95.69 200 SER A CA 1
ATOM 1558 C C . SER A 1 200 ? 4.659 -14.615 -1.613 1.00 95.69 200 SER A C 1
ATOM 1560 O O . SER A 1 200 ? 5.221 -14.747 -2.704 1.00 95.69 200 SER A O 1
ATOM 1562 N N . VAL A 1 201 ? 3.378 -14.244 -1.517 1.00 96.12 201 VAL A N 1
ATOM 1563 C CA . VAL A 1 201 ? 2.500 -14.041 -2.672 1.00 96.12 201 VAL A CA 1
ATOM 1564 C C . VAL A 1 201 ? 3.023 -12.910 -3.557 1.00 96.12 201 VAL A C 1
ATOM 1566 O O . VAL A 1 201 ? 3.342 -11.815 -3.087 1.00 96.12 201 VAL A O 1
ATOM 1569 N N . ARG A 1 202 ? 3.074 -13.172 -4.868 1.00 96.56 202 ARG A N 1
ATOM 1570 C CA . ARG A 1 202 ? 3.380 -12.169 -5.896 1.00 96.56 202 ARG A CA 1
ATOM 1571 C C . ARG A 1 202 ? 2.127 -11.414 -6.321 1.00 96.56 202 ARG A C 1
ATOM 1573 O O . ARG A 1 202 ? 1.024 -11.953 -6.284 1.00 96.56 202 ARG A O 1
ATOM 1580 N N . ALA A 1 203 ? 2.314 -10.175 -6.759 1.00 96.50 203 ALA A N 1
ATOM 1581 C CA . ALA A 1 203 ? 1.267 -9.374 -7.369 1.00 96.50 203 ALA A CA 1
ATOM 1582 C C . ALA A 1 203 ? 0.634 -10.086 -8.578 1.00 96.50 203 ALA A C 1
ATOM 1584 O O . ALA A 1 203 ? 1.257 -10.928 -9.236 1.00 96.50 203 ALA A O 1
ATOM 1585 N N . LEU A 1 204 ? -0.614 -9.728 -8.887 1.00 94.75 204 LEU A N 1
ATOM 1586 C CA . LEU A 1 204 ? -1.376 -10.355 -9.971 1.00 94.75 204 LEU A CA 1
ATOM 1587 C C . LEU A 1 204 ? -0.869 -9.935 -11.356 1.00 94.75 204 LEU A C 1
ATOM 1589 O O . LEU A 1 204 ? -0.982 -10.692 -12.318 1.00 94.75 204 LEU A O 1
ATOM 1593 N N . ARG A 1 205 ? -0.301 -8.732 -11.453 1.00 94.94 205 ARG A N 1
ATOM 1594 C CA . ARG A 1 205 ? 0.218 -8.127 -12.683 1.00 94.94 205 ARG A CA 1
ATOM 1595 C C . ARG A 1 205 ? 1.616 -7.567 -12.449 1.00 94.94 205 ARG A C 1
ATOM 1597 O O . ARG A 1 205 ? 2.014 -7.373 -11.305 1.00 94.94 205 ARG A O 1
ATOM 1604 N N . VAL A 1 206 ? 2.354 -7.351 -13.537 1.00 95.69 206 VAL A N 1
ATOM 1605 C CA . VAL A 1 206 ? 3.643 -6.638 -13.513 1.00 95.69 206 VAL A CA 1
ATOM 1606 C C . VAL A 1 206 ? 3.462 -5.235 -12.943 1.00 95.69 206 VAL A C 1
ATOM 1608 O O . VAL A 1 206 ? 2.402 -4.632 -13.135 1.00 95.69 206 VAL A O 1
ATOM 1611 N N . ASP A 1 207 ? 4.484 -4.734 -12.248 1.00 95.62 207 ASP A N 1
ATOM 1612 C CA . ASP A 1 207 ? 4.476 -3.347 -11.788 1.00 95.62 207 ASP A CA 1
ATOM 1613 C C . ASP A 1 207 ? 4.430 -2.416 -13.009 1.00 95.62 207 ASP A C 1
ATOM 1615 O O . ASP A 1 207 ? 5.157 -2.596 -13.991 1.00 95.62 207 ASP A O 1
ATOM 1619 N N . ASP A 1 208 ? 3.550 -1.416 -12.964 1.00 95.25 208 ASP A N 1
ATOM 1620 C CA . ASP A 1 208 ? 3.470 -0.391 -14.005 1.00 95.25 208 ASP A CA 1
ATOM 1621 C C . ASP A 1 208 ? 4.745 0.468 -14.071 1.00 95.25 208 ASP A C 1
ATOM 1623 O O . ASP A 1 208 ? 4.958 1.166 -15.062 1.00 95.25 208 ASP A O 1
ATOM 1627 N N . ARG A 1 209 ? 5.601 0.434 -13.046 1.00 94.75 209 ARG A N 1
ATOM 1628 C CA . ARG A 1 209 ? 6.890 1.132 -12.999 1.00 94.75 209 ARG A CA 1
ATOM 1629 C C . ARG A 1 209 ? 8.016 0.154 -13.296 1.00 94.75 209 ARG A C 1
ATOM 1631 O O . ARG A 1 209 ? 8.072 -0.930 -12.725 1.00 94.75 209 ARG A O 1
ATOM 1638 N N . ILE A 1 210 ? 8.963 0.561 -14.134 1.00 95.25 210 ILE A N 1
ATOM 1639 C CA . ILE A 1 210 ? 10.152 -0.252 -14.398 1.00 95.25 210 ILE A CA 1
ATOM 1640 C C . ILE A 1 210 ? 11.118 -0.085 -13.222 1.00 95.25 210 ILE A C 1
ATOM 1642 O O . ILE A 1 210 ? 11.357 1.029 -12.737 1.00 95.25 210 ILE A O 1
ATOM 1646 N N . HIS A 1 211 ? 11.657 -1.202 -12.743 1.00 94.44 211 HIS A N 1
ATOM 1647 C CA . HIS A 1 211 ? 12.571 -1.226 -11.610 1.00 94.44 211 HIS A CA 1
ATOM 1648 C C . HIS A 1 211 ? 13.987 -0.934 -12.086 1.00 94.44 211 HIS A C 1
ATOM 1650 O O . HIS A 1 211 ? 14.450 -1.528 -13.058 1.00 94.44 211 HIS A O 1
ATOM 1656 N N . GLU A 1 212 ? 14.679 -0.036 -11.395 1.00 94.50 212 GLU A N 1
ATOM 1657 C CA . GLU A 1 212 ? 16.063 0.317 -11.674 1.00 94.50 212 GLU A CA 1
ATOM 1658 C C . GLU A 1 212 ? 16.983 -0.251 -10.599 1.00 94.50 212 GLU A C 1
ATOM 1660 O O . GLU A 1 212 ? 16.780 -0.030 -9.406 1.00 94.50 212 GLU A O 1
ATOM 1665 N N . TYR A 1 213 ? 18.036 -0.928 -11.037 1.00 94.12 213 TYR A N 1
ATOM 1666 C CA . TYR A 1 213 ? 19.060 -1.529 -10.203 1.00 94.12 213 TYR A CA 1
ATOM 1667 C C . TYR A 1 213 ? 20.431 -0.981 -10.566 1.00 94.12 213 TYR A C 1
ATOM 1669 O O . TYR A 1 213 ? 20.729 -0.703 -11.730 1.00 94.12 213 TYR A O 1
ATOM 1677 N N . ARG A 1 214 ? 21.299 -0.929 -9.561 1.00 94.62 214 ARG A N 1
ATOM 1678 C CA . ARG A 1 214 ? 22.743 -0.825 -9.726 1.00 94.62 214 ARG A CA 1
ATOM 1679 C C . ARG A 1 214 ? 23.343 -2.215 -9.576 1.00 94.62 214 ARG A C 1
ATOM 1681 O O . ARG A 1 214 ? 23.108 -2.889 -8.580 1.00 94.62 214 ARG A O 1
ATOM 1688 N N . SER A 1 215 ? 24.120 -2.638 -10.555 1.00 93.19 215 SER A N 1
ATOM 1689 C CA . SER A 1 215 ? 24.889 -3.874 -10.522 1.00 93.19 215 SER A CA 1
ATOM 1690 C C . SER A 1 215 ? 26.064 -3.686 -9.568 1.00 93.19 215 SER A C 1
ATOM 1692 O O . SER A 1 215 ? 26.900 -2.811 -9.785 1.00 93.19 215 SER A O 1
ATOM 1694 N N . THR A 1 216 ? 26.125 -4.484 -8.507 1.00 93.00 216 THR A N 1
ATOM 1695 C CA . THR A 1 216 ? 27.259 -4.527 -7.577 1.00 93.00 216 THR A CA 1
ATOM 1696 C C . THR A 1 216 ? 27.925 -5.904 -7.636 1.00 93.00 216 THR A C 1
ATOM 1698 O O . THR A 1 216 ? 27.424 -6.817 -8.297 1.00 93.00 216 THR A O 1
ATOM 1701 N N . SER A 1 217 ? 29.060 -6.072 -6.952 1.00 92.19 217 SER A N 1
ATOM 1702 C CA . SER A 1 217 ? 29.722 -7.378 -6.805 1.00 92.19 217 SER A CA 1
ATOM 1703 C C . SER A 1 217 ? 28.835 -8.429 -6.133 1.00 92.19 217 SER A C 1
ATOM 1705 O O . SER A 1 217 ? 28.987 -9.615 -6.408 1.00 92.19 217 SER A O 1
ATOM 1707 N N . ASP A 1 218 ? 27.890 -7.988 -5.300 1.00 91.19 218 ASP A N 1
ATOM 1708 C CA . ASP A 1 218 ? 26.990 -8.847 -4.525 1.00 91.19 218 ASP A CA 1
ATOM 1709 C C . ASP A 1 218 ? 25.652 -9.095 -5.248 1.00 91.19 218 ASP A C 1
ATOM 1711 O O . ASP A 1 218 ? 24.759 -9.756 -4.717 1.00 91.19 218 ASP A O 1
ATOM 1715 N N . GLY A 1 219 ? 25.505 -8.567 -6.469 1.00 90.44 219 GLY A N 1
ATOM 1716 C CA . GLY A 1 219 ? 24.305 -8.675 -7.294 1.00 90.44 219 GLY A CA 1
ATOM 1717 C C . GLY A 1 219 ? 23.607 -7.333 -7.556 1.00 90.44 219 GLY A C 1
ATOM 1718 O O . GLY A 1 219 ? 24.111 -6.265 -7.212 1.00 90.44 219 GLY A O 1
ATOM 1719 N N . PRO A 1 220 ? 22.447 -7.342 -8.233 1.00 91.69 220 PRO A N 1
ATOM 1720 C CA . PRO A 1 220 ? 21.6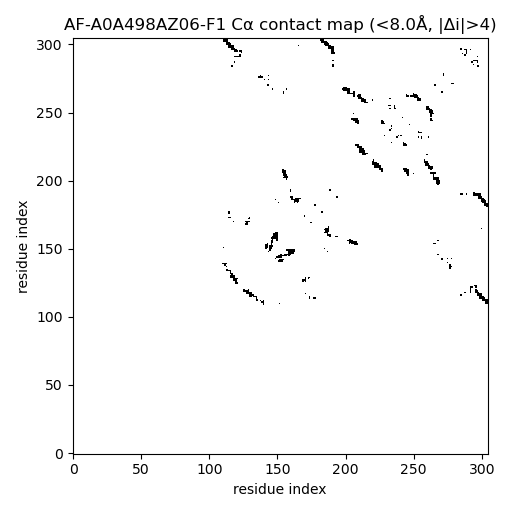95 -6.122 -8.503 1.00 91.69 220 PRO A CA 1
ATOM 1721 C C . PRO A 1 220 ? 21.061 -5.567 -7.218 1.00 91.69 220 PRO A C 1
ATOM 1723 O O . PRO A 1 220 ? 20.259 -6.231 -6.565 1.00 91.69 220 PRO A O 1
ATOM 1726 N N . CYS A 1 221 ? 21.381 -4.319 -6.886 1.00 91.50 221 CYS A N 1
ATOM 1727 C CA . CYS A 1 221 ? 20.800 -3.566 -5.779 1.00 91.50 221 CYS A CA 1
ATOM 1728 C C . CYS A 1 221 ? 19.732 -2.605 -6.312 1.00 91.50 221 CYS A C 1
ATOM 1730 O O . CYS A 1 221 ? 20.029 -1.796 -7.192 1.00 91.50 221 CYS A O 1
ATOM 1732 N N . LEU A 1 222 ? 18.496 -2.696 -5.809 1.00 90.62 222 LEU A N 1
ATOM 1733 C CA . LEU A 1 222 ? 17.396 -1.825 -6.233 1.00 90.62 222 LEU A CA 1
ATOM 1734 C C . LEU A 1 222 ? 17.709 -0.369 -5.858 1.00 90.62 222 LEU A C 1
ATOM 1736 O O . LEU A 1 222 ? 17.932 -0.052 -4.694 1.00 90.62 222 LEU A O 1
ATOM 1740 N N . VAL A 1 223 ? 17.702 0.512 -6.853 1.00 90.00 223 VAL A N 1
ATOM 1741 C CA . VAL A 1 223 ? 17.941 1.954 -6.700 1.00 90.00 223 VAL A CA 1
ATOM 1742 C C . VAL A 1 223 ? 16.626 2.718 -6.652 1.00 90.00 223 VAL A C 1
ATOM 1744 O O . VAL A 1 223 ? 16.507 3.698 -5.922 1.00 90.00 223 VAL A O 1
ATOM 1747 N N . GLY A 1 224 ? 15.628 2.288 -7.424 1.00 88.56 224 GLY A N 1
ATOM 1748 C CA . GLY A 1 224 ? 14.343 2.968 -7.450 1.00 88.56 224 GLY A CA 1
ATOM 1749 C C . GLY A 1 224 ? 13.351 2.368 -8.432 1.00 88.56 224 GLY A C 1
ATOM 1750 O O . GLY A 1 224 ? 13.636 1.410 -9.149 1.00 88.56 224 GLY A O 1
ATOM 1751 N N . LYS A 1 225 ? 12.160 2.961 -8.447 1.00 89.69 225 LYS A N 1
ATOM 1752 C CA . LYS A 1 225 ? 11.060 2.620 -9.349 1.00 89.69 225 LYS A CA 1
ATOM 1753 C C . LYS A 1 225 ? 10.504 3.926 -9.887 1.00 89.69 225 LYS A C 1
ATOM 1755 O O . LYS A 1 225 ? 10.166 4.809 -9.100 1.00 89.69 225 LYS A O 1
ATOM 1760 N N . ALA A 1 226 ? 10.410 4.063 -11.201 1.00 76.50 226 ALA A N 1
ATOM 1761 C CA . ALA A 1 226 ? 9.894 5.282 -11.806 1.00 76.50 226 ALA A CA 1
ATOM 1762 C C . ALA A 1 226 ? 8.937 4.955 -12.948 1.00 76.50 226 ALA A C 1
ATOM 1764 O O . ALA A 1 226 ? 9.138 3.991 -13.677 1.00 76.50 226 ALA A O 1
ATOM 1765 N N . SER A 1 227 ? 7.911 5.791 -13.107 1.00 69.31 227 SER A N 1
ATOM 1766 C CA . SER A 1 227 ? 7.039 5.782 -14.290 1.00 69.31 227 SER A CA 1
ATOM 1767 C C . SER A 1 227 ? 7.631 6.587 -15.452 1.00 69.31 227 SER A C 1
ATOM 1769 O O . SER A 1 227 ? 7.013 6.688 -16.506 1.00 69.31 227 SER A O 1
ATOM 1771 N N . HIS A 1 228 ? 8.787 7.223 -15.238 1.00 72.75 228 HIS A N 1
ATOM 1772 C CA . HIS A 1 228 ? 9.526 8.004 -16.222 1.00 72.75 228 HIS A CA 1
ATOM 1773 C C . HIS A 1 228 ? 11.022 7.812 -15.991 1.00 72.75 228 HIS A C 1
ATOM 1775 O O . HIS A 1 228 ? 11.521 8.069 -14.897 1.00 72.75 228 HIS A O 1
ATOM 1781 N N . HIS A 1 229 ? 11.741 7.400 -17.031 1.00 80.88 229 HIS A N 1
ATOM 1782 C CA . HIS A 1 229 ? 13.180 7.173 -16.953 1.00 80.88 229 HIS A CA 1
ATOM 1783 C C . HIS A 1 229 ? 13.959 8.268 -17.676 1.00 80.88 229 HIS A C 1
ATOM 1785 O O . HIS A 1 229 ? 13.495 8.857 -18.659 1.00 80.88 229 HIS A O 1
ATOM 1791 N N . GLY A 1 230 ? 15.162 8.529 -17.166 1.00 83.94 230 GLY A N 1
ATOM 1792 C CA . GLY A 1 230 ? 16.085 9.498 -17.742 1.00 83.94 230 GLY A CA 1
ATOM 1793 C C . GLY A 1 230 ? 16.712 9.029 -19.057 1.00 83.94 230 GLY A C 1
ATOM 1794 O O . GLY A 1 230 ? 16.456 7.933 -19.558 1.00 83.94 230 GLY A O 1
ATOM 1795 N N . HIS A 1 231 ? 17.596 9.870 -19.591 1.00 87.44 231 HIS A N 1
ATOM 1796 C CA . HIS A 1 231 ? 18.269 9.663 -20.877 1.00 87.44 231 HIS A CA 1
ATOM 1797 C C . HIS A 1 231 ? 18.971 8.298 -20.995 1.00 87.44 231 HIS A C 1
ATOM 1799 O O . HIS A 1 231 ? 18.944 7.680 -22.054 1.00 87.44 231 HIS A O 1
ATOM 1805 N N . ALA A 1 232 ? 19.577 7.799 -19.911 1.00 89.38 232 ALA A N 1
ATOM 1806 C CA . ALA A 1 232 ? 20.310 6.532 -19.925 1.00 89.38 232 ALA A CA 1
ATOM 1807 C C . ALA A 1 232 ? 19.424 5.330 -20.294 1.00 89.38 232 ALA A C 1
ATOM 1809 O O . ALA A 1 232 ? 19.844 4.494 -21.086 1.00 89.38 232 ALA A O 1
ATOM 1810 N N . TRP A 1 233 ? 18.191 5.271 -19.780 1.00 92.69 233 TRP A N 1
ATOM 1811 C CA . TRP A 1 233 ? 17.245 4.217 -20.147 1.00 92.69 233 TRP A CA 1
ATOM 1812 C C . TRP A 1 233 ? 16.736 4.395 -21.579 1.00 92.69 233 TRP A C 1
ATOM 1814 O O . TRP A 1 233 ? 16.695 3.432 -22.336 1.00 92.69 233 TRP A O 1
ATOM 1824 N N . ARG A 1 234 ? 16.412 5.627 -22.001 1.00 92.19 234 ARG A N 1
ATOM 1825 C CA . ARG A 1 234 ? 15.941 5.890 -23.377 1.00 92.19 234 ARG A CA 1
ATOM 1826 C C . ARG A 1 234 ? 16.975 5.524 -24.436 1.00 92.19 234 ARG A C 1
ATOM 1828 O O . ARG A 1 234 ? 16.602 5.031 -25.493 1.00 92.19 234 ARG A O 1
ATOM 1835 N N . ALA A 1 235 ? 18.261 5.694 -24.138 1.00 93.62 235 ALA A N 1
ATOM 1836 C CA . ALA A 1 235 ? 19.338 5.292 -25.036 1.00 93.62 235 ALA A CA 1
ATOM 1837 C C . ALA A 1 235 ? 19.356 3.775 -25.309 1.00 93.62 235 ALA A C 1
ATOM 1839 O O . ALA A 1 235 ? 19.767 3.364 -26.391 1.00 93.62 235 ALA A O 1
ATOM 1840 N N . VAL A 1 236 ? 18.898 2.950 -24.358 1.00 95.56 236 VAL A N 1
ATOM 1841 C CA . VAL A 1 236 ? 18.889 1.480 -24.484 1.00 95.56 236 VAL A CA 1
ATOM 1842 C C . VAL A 1 236 ? 17.517 0.895 -24.817 1.00 95.56 236 VAL A C 1
ATOM 1844 O O . VAL A 1 236 ? 17.446 -0.136 -25.478 1.00 95.56 236 VAL A O 1
ATOM 1847 N N . ALA A 1 237 ? 16.429 1.538 -24.396 1.00 93.56 237 ALA A N 1
ATOM 1848 C CA . ALA A 1 237 ? 15.062 1.120 -24.703 1.00 93.56 237 ALA A CA 1
ATOM 1849 C C . ALA A 1 237 ? 14.538 1.717 -26.022 1.00 93.56 237 ALA A C 1
ATOM 1851 O O . ALA A 1 237 ? 13.643 1.151 -26.648 1.00 93.56 237 ALA A O 1
ATOM 1852 N N . GLY A 1 238 ? 15.119 2.836 -26.464 1.00 94.06 238 GLY A N 1
ATOM 1853 C CA . GLY A 1 238 ? 14.692 3.632 -27.611 1.00 94.06 238 GLY A CA 1
ATOM 1854 C C . GLY A 1 238 ? 13.846 4.847 -27.209 1.00 94.06 238 GLY A C 1
ATOM 1855 O O . GLY A 1 238 ? 13.061 4.803 -26.268 1.00 94.06 238 GLY A O 1
ATOM 1856 N N . GLU A 1 239 ? 13.948 5.940 -27.972 1.00 89.00 239 GLU A N 1
ATOM 1857 C CA . GLU A 1 239 ? 13.250 7.215 -27.689 1.00 89.00 239 GLU A CA 1
ATOM 1858 C C . GLU A 1 239 ? 11.715 7.118 -27.676 1.00 89.00 239 GLU A C 1
ATOM 1860 O O . GLU A 1 239 ? 11.036 7.966 -27.103 1.00 89.00 239 GLU A O 1
ATOM 1865 N N . ARG A 1 240 ? 11.154 6.092 -28.323 1.00 89.69 240 ARG A N 1
ATOM 1866 C CA . ARG A 1 240 ? 9.704 5.844 -28.388 1.00 89.69 240 ARG A CA 1
ATOM 1867 C C . ARG A 1 240 ? 9.243 4.723 -27.456 1.00 89.69 240 ARG A C 1
ATOM 1869 O O . ARG A 1 240 ? 8.101 4.287 -27.572 1.00 89.69 240 ARG A O 1
ATOM 1876 N N . ALA A 1 241 ? 10.121 4.235 -26.582 1.00 91.88 241 ALA A N 1
ATOM 1877 C CA . ALA A 1 241 ? 9.775 3.221 -25.603 1.00 91.88 241 ALA A CA 1
ATOM 1878 C C . ALA A 1 241 ? 8.712 3.758 -24.633 1.00 91.88 241 ALA A C 1
ATOM 1880 O O . ALA A 1 241 ? 8.829 4.871 -24.113 1.00 91.88 241 ALA A O 1
ATOM 1881 N N . ASP A 1 242 ? 7.675 2.961 -24.386 1.00 92.62 242 ASP A N 1
ATOM 1882 C CA . ASP A 1 242 ? 6.693 3.246 -23.343 1.00 92.62 242 ASP A CA 1
ATOM 1883 C C . ASP A 1 242 ? 7.398 3.178 -21.978 1.00 92.62 242 ASP A C 1
ATOM 1885 O O . ASP A 1 242 ? 8.086 2.194 -21.711 1.00 92.62 242 ASP A O 1
ATOM 1889 N N . PRO A 1 243 ? 7.302 4.192 -21.109 1.00 90.75 243 PRO A N 1
ATOM 1890 C CA . PRO A 1 243 ? 7.965 4.149 -19.812 1.00 90.75 243 PRO A CA 1
ATOM 1891 C C . PRO A 1 243 ? 7.223 3.283 -18.776 1.00 90.75 243 PRO A C 1
ATOM 1893 O O . PRO A 1 243 ? 7.693 3.155 -17.647 1.00 90.75 243 PRO A O 1
ATOM 1896 N N . ARG A 1 244 ? 6.062 2.704 -19.115 1.00 93.12 244 ARG A N 1
ATOM 1897 C CA . ARG A 1 244 ? 5.312 1.801 -18.235 1.00 93.12 244 ARG A CA 1
ATOM 1898 C C . ARG A 1 244 ? 5.824 0.372 -18.349 1.00 93.12 244 ARG A C 1
ATOM 1900 O O . ARG A 1 244 ? 5.876 -0.193 -19.438 1.00 93.12 244 ARG A O 1
ATOM 1907 N N . GLY A 1 245 ? 6.096 -0.257 -17.209 1.00 92.44 245 GLY A N 1
ATOM 1908 C CA . GLY A 1 245 ? 6.494 -1.665 -17.141 1.00 92.44 245 GLY A CA 1
ATOM 1909 C C . GLY A 1 245 ? 5.453 -2.606 -17.749 1.00 92.44 245 GLY A C 1
ATOM 1910 O O . GLY A 1 245 ? 5.810 -3.527 -18.477 1.00 92.44 245 GLY A O 1
ATOM 1911 N N . SER A 1 246 ? 4.163 -2.314 -17.563 1.00 94.00 246 SER A N 1
ATOM 1912 C CA . SER A 1 246 ? 3.055 -3.104 -18.116 1.00 94.00 246 SER A CA 1
ATOM 1913 C C . SER A 1 246 ? 2.931 -3.096 -19.638 1.00 94.00 246 SER A C 1
ATOM 1915 O O . SER A 1 246 ? 2.172 -3.899 -20.181 1.00 94.00 246 SER A O 1
ATOM 1917 N N . ALA A 1 247 ? 3.687 -2.246 -20.337 1.00 95.12 247 ALA A N 1
ATOM 1918 C CA . ALA A 1 247 ? 3.780 -2.286 -21.791 1.00 95.12 247 ALA A CA 1
ATOM 1919 C C . ALA A 1 247 ? 4.691 -3.418 -22.310 1.00 95.12 247 ALA A C 1
ATOM 1921 O O . ALA A 1 247 ? 4.691 -3.690 -23.511 1.00 95.12 247 ALA A O 1
ATOM 1922 N N . TYR A 1 248 ? 5.446 -4.091 -21.433 1.00 95.38 248 TYR A N 1
ATOM 1923 C CA . TYR A 1 248 ? 6.406 -5.129 -21.808 1.00 95.38 248 TYR A CA 1
ATOM 1924 C C . TYR A 1 248 ? 6.139 -6.458 -21.089 1.00 95.38 248 TYR A C 1
ATOM 1926 O O . TYR A 1 248 ? 5.559 -6.481 -20.001 1.00 95.38 248 TYR A O 1
ATOM 1934 N N . PRO A 1 249 ? 6.599 -7.587 -21.658 1.00 96.94 249 PRO A N 1
ATOM 1935 C CA . PRO A 1 249 ? 6.602 -8.867 -20.958 1.00 96.94 249 PRO A CA 1
ATOM 1936 C C . PRO A 1 249 ? 7.419 -8.828 -19.656 1.00 96.94 249 PRO A C 1
ATOM 1938 O O . PRO A 1 249 ? 8.465 -8.175 -19.581 1.00 96.94 249 PRO A O 1
ATOM 1941 N N . GLU A 1 250 ? 6.977 -9.588 -18.648 1.00 97.00 250 GLU A N 1
ATOM 1942 C CA . GLU A 1 250 ? 7.754 -9.827 -17.425 1.00 97.00 250 GLU A CA 1
ATOM 1943 C C . GLU A 1 250 ? 9.142 -10.394 -17.774 1.00 97.00 250 GLU A C 1
ATOM 1945 O O . GLU A 1 250 ? 9.265 -11.273 -18.626 1.00 97.00 250 GLU A O 1
ATOM 1950 N N . GLY A 1 251 ? 10.186 -9.896 -17.112 1.00 96.62 251 GLY A N 1
ATOM 1951 C CA . GLY A 1 251 ? 11.575 -10.291 -17.341 1.00 96.62 251 GLY A CA 1
ATOM 1952 C C . GLY A 1 251 ? 12.287 -9.499 -18.438 1.00 96.62 251 GLY A C 1
ATOM 1953 O O . GLY A 1 251 ? 13.469 -9.739 -18.667 1.00 96.62 251 GLY A O 1
ATOM 1954 N N . THR A 1 252 ? 11.617 -8.547 -19.097 1.00 97.25 252 THR A N 1
ATOM 1955 C CA . THR A 1 252 ? 12.291 -7.627 -20.025 1.00 97.25 252 THR A CA 1
ATOM 1956 C C . THR A 1 252 ? 13.361 -6.833 -19.278 1.00 97.25 252 THR A C 1
ATOM 1958 O O . THR A 1 252 ? 13.075 -6.247 -18.231 1.00 97.25 252 THR A O 1
ATOM 1961 N N . GLU A 1 253 ? 14.580 -6.810 -19.821 1.00 96.69 253 GLU A N 1
ATOM 1962 C CA . GLU A 1 253 ? 15.728 -6.120 -19.235 1.00 96.69 253 GLU A CA 1
ATOM 1963 C C . GLU A 1 253 ? 16.386 -5.154 -20.219 1.00 96.69 253 GLU A C 1
ATOM 1965 O O . GLU A 1 253 ? 16.546 -5.455 -21.401 1.00 96.69 253 GLU A O 1
ATOM 1970 N N . TRP A 1 254 ? 16.873 -4.034 -19.687 1.00 95.94 254 TRP A N 1
ATOM 1971 C CA . TRP A 1 254 ? 17.781 -3.125 -20.381 1.00 95.94 254 TRP A CA 1
ATOM 1972 C C . TRP A 1 254 ? 19.001 -2.858 -19.512 1.00 95.94 254 TRP A C 1
ATOM 1974 O O . TRP A 1 254 ? 18.882 -2.735 -18.294 1.00 95.94 254 TRP A O 1
ATOM 1984 N N . ARG A 1 255 ? 20.184 -2.749 -20.117 1.00 95.50 255 ARG A N 1
ATOM 1985 C CA . ARG A 1 255 ? 21.448 -2.590 -19.385 1.00 95.50 255 ARG A CA 1
ATOM 1986 C C . ARG A 1 255 ? 22.282 -1.467 -19.978 1.00 95.50 255 ARG A C 1
ATOM 1988 O O . ARG A 1 255 ? 22.452 -1.415 -21.192 1.00 95.50 255 ARG A O 1
ATOM 1995 N N . ALA A 1 256 ? 22.828 -0.610 -19.120 1.00 93.62 256 ALA A N 1
ATOM 1996 C CA . ALA A 1 256 ? 23.773 0.436 -19.501 1.00 93.62 256 ALA A CA 1
ATOM 1997 C C . ALA A 1 256 ? 24.808 0.634 -18.387 1.00 93.62 256 ALA A C 1
ATOM 1999 O O . ALA A 1 256 ? 24.482 1.151 -17.319 1.00 93.62 256 ALA A O 1
ATOM 2000 N N . GLY A 1 257 ? 26.058 0.236 -18.635 1.00 92.06 257 GLY A N 1
ATOM 2001 C CA . GLY A 1 257 ? 27.119 0.309 -17.628 1.00 92.06 257 GLY A CA 1
ATOM 2002 C C . GLY A 1 257 ? 26.775 -0.512 -16.383 1.00 92.06 257 GLY A C 1
ATOM 2003 O O . GLY A 1 257 ? 26.512 -1.709 -16.483 1.00 92.06 257 GLY A O 1
ATOM 2004 N N . ASP A 1 258 ? 26.758 0.138 -15.219 1.00 93.50 258 ASP A N 1
ATOM 2005 C CA . ASP A 1 258 ? 26.371 -0.463 -13.941 1.00 93.50 258 ASP A CA 1
ATOM 2006 C C . ASP A 1 258 ? 24.851 -0.466 -13.705 1.00 93.50 258 ASP A C 1
ATOM 2008 O O . ASP A 1 258 ? 24.402 -1.007 -12.700 1.00 93.50 258 ASP A O 1
ATOM 2012 N N . ARG A 1 259 ? 24.031 0.090 -14.604 1.00 94.69 259 ARG A N 1
ATOM 2013 C CA . ARG A 1 259 ? 22.572 0.135 -14.442 1.00 94.69 259 ARG A CA 1
ATOM 2014 C C . ARG A 1 259 ? 21.866 -1.005 -15.163 1.00 94.69 259 ARG A C 1
ATOM 2016 O O . ARG A 1 259 ? 22.197 -1.354 -16.298 1.00 94.69 259 ARG A O 1
ATOM 2023 N N . LEU A 1 260 ? 20.845 -1.538 -14.503 1.00 95.12 260 LEU A N 1
ATOM 2024 C CA . LEU A 1 260 ? 19.905 -2.521 -15.028 1.00 95.12 260 LEU A CA 1
ATOM 2025 C C . LEU A 1 260 ? 18.487 -1.999 -14.804 1.00 95.12 260 LEU A C 1
ATOM 2027 O O . LEU A 1 260 ? 18.129 -1.657 -13.684 1.00 95.12 260 LEU A O 1
ATOM 2031 N N . TRP A 1 261 ? 17.668 -1.995 -15.846 1.00 96.19 261 TRP A N 1
ATOM 2032 C CA . TRP A 1 261 ? 16.229 -1.789 -15.738 1.00 96.19 261 TRP A CA 1
ATOM 2033 C C . TRP A 1 261 ? 15.512 -3.095 -16.023 1.00 96.19 261 TRP A C 1
ATOM 2035 O O . TRP A 1 261 ? 15.886 -3.790 -16.967 1.00 96.19 261 TRP A O 1
ATOM 2045 N N . ARG A 1 262 ? 14.494 -3.425 -15.231 1.00 96.25 262 ARG A N 1
ATOM 2046 C CA . ARG A 1 262 ? 13.757 -4.681 -15.363 1.00 96.25 262 ARG A CA 1
ATOM 2047 C C . ARG A 1 262 ? 12.261 -4.485 -15.154 1.00 96.25 262 ARG A C 1
ATOM 2049 O O . ARG A 1 262 ? 11.841 -3.754 -14.259 1.00 96.25 262 ARG A O 1
ATOM 2056 N N . VAL A 1 263 ? 11.470 -5.183 -15.964 1.00 96.94 263 VAL A N 1
ATOM 2057 C CA . VAL A 1 263 ? 10.031 -5.368 -15.739 1.00 96.94 263 VAL A CA 1
ATOM 2058 C C . VAL A 1 263 ? 9.810 -6.637 -14.931 1.00 96.94 263 VAL A C 1
ATOM 2060 O O . VAL A 1 263 ? 10.188 -7.723 -15.366 1.00 96.94 263 VAL A O 1
ATOM 2063 N N . GLU A 1 264 ? 9.186 -6.528 -13.764 1.00 96.06 264 GLU A N 1
ATOM 2064 C CA . GLU A 1 264 ? 8.927 -7.679 -12.900 1.00 96.06 264 GLU A CA 1
ATOM 2065 C C . GLU A 1 264 ? 7.680 -7.486 -12.029 1.00 96.06 264 GLU A C 1
ATOM 2067 O O . GLU A 1 264 ? 7.142 -6.387 -11.893 1.00 96.06 264 GLU A O 1
ATOM 2072 N N . ARG A 1 265 ? 7.196 -8.586 -11.444 1.00 96.50 265 ARG A N 1
ATOM 2073 C CA . ARG A 1 265 ? 6.191 -8.544 -10.375 1.00 96.50 265 ARG A CA 1
ATOM 2074 C C . ARG A 1 265 ? 6.858 -8.502 -9.013 1.00 96.50 265 ARG A C 1
ATOM 2076 O O . ARG A 1 265 ? 7.762 -9.299 -8.756 1.00 96.50 265 ARG A O 1
ATOM 2083 N N . LEU A 1 266 ? 6.318 -7.679 -8.124 1.00 94.88 266 LEU A N 1
ATOM 2084 C CA . LEU A 1 266 ? 6.697 -7.665 -6.715 1.00 94.88 266 LEU A CA 1
ATOM 2085 C C . LEU A 1 266 ? 6.021 -8.799 -5.946 1.00 94.88 266 LEU A C 1
ATOM 2087 O O . LEU A 1 266 ? 4.869 -9.149 -6.210 1.00 94.88 266 LEU A O 1
ATOM 2091 N N . SER A 1 267 ? 6.724 -9.350 -4.966 1.00 95.62 267 SER A N 1
ATOM 2092 C CA . SER A 1 267 ? 6.107 -10.049 -3.841 1.00 95.62 267 SER A CA 1
ATOM 2093 C C . SER A 1 267 ? 5.633 -9.051 -2.789 1.00 95.62 267 SER A C 1
ATOM 2095 O O . SER A 1 267 ? 6.134 -7.928 -2.701 1.00 95.62 267 SER A O 1
ATOM 2097 N N . ARG A 1 268 ? 4.673 -9.455 -1.955 1.00 95.06 268 ARG A N 1
ATOM 2098 C CA . ARG A 1 268 ? 4.261 -8.643 -0.801 1.00 95.06 268 ARG A CA 1
ATOM 2099 C C . ARG A 1 268 ? 5.443 -8.380 0.139 1.00 95.06 268 ARG A C 1
ATOM 2101 O O . ARG A 1 268 ? 5.572 -7.284 0.672 1.00 95.06 268 ARG A O 1
ATOM 2108 N N . GLY A 1 269 ? 6.331 -9.361 0.305 1.00 93.31 269 GLY A N 1
ATOM 2109 C CA . GLY A 1 269 ? 7.540 -9.243 1.119 1.00 93.31 269 GLY A CA 1
ATOM 2110 C C . GLY A 1 269 ? 8.529 -8.189 0.618 1.00 93.31 269 GLY A C 1
ATOM 2111 O O . GLY A 1 269 ? 9.213 -7.576 1.436 1.00 93.31 269 GLY A O 1
ATOM 2112 N N . ASP A 1 270 ? 8.573 -7.907 -0.689 1.00 92.06 270 ASP A N 1
ATOM 2113 C CA . ASP A 1 270 ? 9.446 -6.858 -1.237 1.00 92.06 270 ASP A CA 1
ATOM 2114 C C . ASP A 1 270 ? 9.071 -5.467 -0.715 1.00 92.06 270 ASP A C 1
ATOM 2116 O O . ASP A 1 270 ? 9.947 -4.618 -0.554 1.00 92.06 270 ASP A O 1
ATOM 2120 N N . VAL A 1 271 ? 7.795 -5.246 -0.378 1.00 90.94 271 VAL A N 1
ATOM 2121 C CA . VAL A 1 271 ? 7.317 -3.983 0.203 1.00 90.94 271 VAL A CA 1
ATOM 2122 C C . VAL A 1 271 ? 8.025 -3.697 1.530 1.00 90.94 271 VAL A C 1
ATOM 2124 O O . VAL A 1 271 ? 8.523 -2.595 1.727 1.00 90.94 271 VAL A O 1
ATOM 2127 N N . LEU A 1 272 ? 8.178 -4.706 2.395 1.00 87.44 272 LEU A N 1
ATOM 2128 C CA . LEU A 1 272 ? 8.849 -4.563 3.695 1.00 87.44 272 LEU A CA 1
ATOM 2129 C C . LEU A 1 272 ? 10.358 -4.322 3.580 1.00 87.44 272 LEU A C 1
ATOM 2131 O O . LEU A 1 272 ? 10.964 -3.765 4.491 1.00 87.44 272 LEU A O 1
ATOM 2135 N N . ARG A 1 273 ? 10.990 -4.770 2.487 1.00 83.50 273 ARG A N 1
ATOM 2136 C CA . ARG A 1 273 ? 12.434 -4.566 2.271 1.00 83.50 273 ARG A CA 1
ATOM 2137 C C . ARG A 1 273 ? 12.746 -3.128 1.880 1.00 83.50 273 ARG A C 1
ATOM 2139 O O . ARG A 1 273 ? 13.829 -2.639 2.185 1.00 83.50 273 ARG A O 1
ATOM 2146 N N . VAL A 1 274 ? 11.817 -2.493 1.173 1.00 79.81 274 VAL A N 1
ATOM 2147 C CA . VAL A 1 274 ? 11.963 -1.125 0.666 1.00 79.81 274 VAL A CA 1
ATOM 2148 C C . VAL A 1 274 ? 11.411 -0.098 1.661 1.00 79.81 274 VAL A C 1
ATOM 2150 O O . VAL A 1 274 ? 11.830 1.056 1.624 1.00 79.81 274 VAL A O 1
ATOM 2153 N N . ASP A 1 275 ? 10.517 -0.513 2.563 1.00 81.75 275 ASP A N 1
ATOM 2154 C CA . ASP A 1 275 ? 9.830 0.357 3.521 1.00 81.75 275 ASP A CA 1
ATOM 2155 C C . ASP A 1 275 ? 10.033 -0.114 4.981 1.00 81.75 275 ASP A C 1
ATOM 2157 O O . ASP A 1 275 ? 9.239 -0.902 5.518 1.00 81.75 275 ASP A O 1
ATOM 2161 N N . PRO A 1 276 ? 11.109 0.345 5.650 1.00 84.31 276 PRO A N 1
ATOM 2162 C CA . PRO A 1 276 ? 11.353 0.015 7.050 1.00 84.31 276 PRO A CA 1
ATOM 2163 C C . PRO A 1 276 ? 10.347 0.671 8.011 1.00 84.31 276 PRO A C 1
ATOM 2165 O O . PRO A 1 276 ? 10.149 0.163 9.116 1.00 84.31 276 PRO A O 1
ATOM 2168 N N . GLN A 1 277 ? 9.686 1.764 7.620 1.00 87.44 277 GLN A N 1
ATOM 2169 C CA . GLN A 1 277 ? 8.691 2.449 8.446 1.00 87.44 277 GLN A CA 1
ATOM 2170 C C . GLN A 1 277 ? 7.379 1.667 8.507 1.00 87.44 277 GLN A C 1
ATOM 2172 O O . GLN A 1 277 ? 6.826 1.499 9.595 1.00 87.44 277 GLN A O 1
ATOM 2177 N N . LEU A 1 278 ? 6.918 1.103 7.385 1.00 89.62 278 LEU A N 1
ATOM 2178 C CA . LEU A 1 278 ? 5.800 0.158 7.392 1.00 89.62 278 LEU A CA 1
ATOM 2179 C C . LEU A 1 278 ? 6.111 -1.029 8.300 1.00 89.62 278 LEU A C 1
ATOM 2181 O O . LEU A 1 278 ? 5.262 -1.446 9.088 1.00 89.62 278 LEU A O 1
ATOM 2185 N N . ARG A 1 279 ? 7.333 -1.568 8.220 1.00 91.62 279 ARG A N 1
ATOM 2186 C CA . ARG A 1 279 ? 7.747 -2.673 9.086 1.00 91.62 279 ARG A CA 1
ATOM 2187 C C . ARG A 1 279 ? 7.646 -2.292 10.567 1.00 91.62 279 ARG A C 1
ATOM 2189 O O . ARG A 1 279 ? 7.069 -3.055 11.336 1.00 91.62 279 ARG A O 1
ATOM 2196 N N . ALA A 1 280 ? 8.133 -1.110 10.942 1.00 91.44 280 ALA A N 1
ATOM 2197 C CA . ALA A 1 280 ? 8.043 -0.601 12.309 1.00 91.44 280 ALA A CA 1
ATOM 2198 C C . ALA A 1 280 ? 6.590 -0.394 12.778 1.00 91.44 280 ALA A C 1
ATOM 2200 O O . ALA A 1 280 ? 6.260 -0.721 13.920 1.00 91.44 280 ALA A O 1
ATOM 2201 N N . LEU A 1 281 ? 5.699 0.088 11.902 1.00 93.38 281 LEU A N 1
ATOM 2202 C CA . LEU A 1 281 ? 4.270 0.195 12.204 1.00 93.38 281 LEU A CA 1
ATOM 2203 C C . LEU A 1 281 ? 3.648 -1.182 12.461 1.00 93.38 281 LEU A C 1
ATOM 2205 O O . LEU A 1 281 ? 2.948 -1.364 13.456 1.00 93.38 281 LEU A O 1
ATOM 2209 N N . LEU A 1 282 ? 3.921 -2.162 11.595 1.00 94.75 282 LEU A N 1
ATOM 2210 C CA . LEU A 1 282 ? 3.418 -3.526 11.767 1.00 94.75 282 LEU A CA 1
ATOM 2211 C C . LEU A 1 282 ? 3.957 -4.170 13.049 1.00 94.75 282 LEU A C 1
ATOM 2213 O O . LEU A 1 282 ? 3.200 -4.827 13.758 1.00 94.75 282 LEU A O 1
ATOM 2217 N N . ASP A 1 283 ? 5.231 -3.957 13.383 1.00 95.69 283 ASP A N 1
ATOM 2218 C CA . ASP A 1 283 ? 5.803 -4.427 14.648 1.00 95.69 283 ASP A CA 1
ATOM 2219 C C . ASP A 1 283 ? 5.117 -3.746 15.852 1.00 95.69 283 ASP A C 1
ATOM 2221 O O . ASP A 1 283 ? 4.741 -4.423 16.803 1.00 95.69 283 ASP A O 1
ATOM 2225 N N . THR A 1 284 ? 4.824 -2.443 15.780 1.00 96.12 284 THR A N 1
ATOM 2226 C CA . THR A 1 284 ? 4.080 -1.728 16.836 1.00 96.12 284 THR A CA 1
ATOM 2227 C C . THR A 1 284 ? 2.660 -2.278 17.011 1.00 96.12 284 THR A C 1
ATOM 2229 O O . THR A 1 284 ? 2.194 -2.489 18.133 1.00 96.12 284 THR A O 1
ATOM 2232 N N . MET A 1 285 ? 1.959 -2.538 15.904 1.00 97.44 285 MET A N 1
ATOM 2233 C CA . MET A 1 285 ? 0.624 -3.137 15.936 1.00 97.44 285 MET A CA 1
ATOM 2234 C C . MET A 1 285 ? 0.648 -4.569 16.479 1.00 97.44 285 MET A C 1
ATOM 2236 O O . MET A 1 285 ? -0.263 -4.933 17.224 1.00 97.44 285 MET A O 1
ATOM 2240 N N . ARG A 1 286 ? 1.689 -5.356 16.169 1.00 97.94 286 ARG A N 1
ATOM 2241 C CA . ARG A 1 286 ? 1.904 -6.676 16.776 1.00 97.94 286 ARG A CA 1
ATOM 2242 C C . ARG A 1 286 ? 1.996 -6.563 18.288 1.00 97.94 286 ARG A C 1
ATOM 2244 O O . ARG A 1 286 ? 1.267 -7.258 18.986 1.00 97.94 286 ARG A O 1
ATOM 2251 N N . ASP A 1 287 ? 2.840 -5.668 18.786 1.00 97.94 287 ASP A N 1
ATOM 2252 C CA . ASP A 1 287 ? 3.075 -5.520 20.222 1.00 97.94 287 ASP A CA 1
ATOM 2253 C C . ASP A 1 287 ? 1.795 -5.065 20.953 1.00 97.94 287 ASP A C 1
ATOM 2255 O O . ASP A 1 287 ? 1.516 -5.487 22.077 1.00 97.94 287 ASP A O 1
ATOM 2259 N N . LEU A 1 288 ? 0.971 -4.221 20.318 1.00 97.88 288 LEU A N 1
ATOM 2260 C CA . LEU A 1 288 ? -0.364 -3.874 20.825 1.00 97.88 288 LEU A CA 1
ATOM 2261 C C . LEU A 1 288 ? -1.300 -5.089 20.826 1.00 97.88 288 LEU A C 1
ATOM 2263 O O . LEU A 1 288 ? -2.043 -5.295 21.787 1.00 97.88 288 LEU A O 1
ATOM 2267 N N . ALA A 1 289 ? -1.263 -5.908 19.779 1.00 97.88 289 ALA A N 1
ATOM 2268 C CA . ALA A 1 289 ? -2.112 -7.084 19.656 1.00 97.88 289 ALA A CA 1
ATOM 2269 C C . ALA A 1 289 ? -1.721 -8.204 20.626 1.00 97.88 289 ALA A C 1
ATOM 2271 O O . ALA A 1 289 ? -2.597 -8.930 21.086 1.00 97.88 289 ALA A O 1
ATOM 2272 N N . GLU A 1 290 ? -0.449 -8.319 21.000 1.00 97.75 290 GLU A N 1
ATOM 2273 C CA . GLU A 1 290 ? -0.005 -9.214 22.073 1.00 97.75 290 GLU A CA 1
ATOM 2274 C C . GLU A 1 290 ? -0.610 -8.820 23.429 1.00 97.75 290 GLU A C 1
ATOM 2276 O O . GLU A 1 290 ? -0.928 -9.687 24.242 1.00 97.75 290 GLU A O 1
ATOM 2281 N N . ARG A 1 291 ? -0.830 -7.519 23.664 1.00 96.88 291 ARG A N 1
ATOM 2282 C CA . ARG A 1 291 ? -1.433 -7.005 24.905 1.00 96.88 291 ARG A CA 1
ATOM 2283 C C . ARG A 1 291 ? -2.958 -7.048 24.910 1.00 96.88 291 ARG A C 1
ATOM 2285 O O . ARG A 1 291 ? -3.552 -7.270 25.962 1.00 96.88 291 ARG A O 1
ATOM 2292 N N . HIS A 1 292 ? -3.593 -6.789 23.769 1.00 96.81 292 HIS A N 1
ATOM 2293 C CA . HIS A 1 292 ? -5.040 -6.553 23.695 1.00 96.81 292 HIS A CA 1
ATOM 2294 C C . HIS A 1 292 ? -5.806 -7.623 22.904 1.00 96.81 292 HIS A C 1
ATOM 2296 O O . HIS A 1 292 ? -7.025 -7.714 23.025 1.00 96.81 292 HIS A O 1
ATOM 2302 N N . GLY A 1 293 ? -5.119 -8.467 22.133 1.00 97.19 293 GLY A N 1
ATOM 2303 C CA . GLY A 1 293 ? -5.696 -9.416 21.179 1.00 97.19 293 GLY A CA 1
ATOM 2304 C C . GLY A 1 293 ? -5.811 -8.832 19.765 1.00 97.19 293 GLY A C 1
ATOM 2305 O O . GLY A 1 293 ? -6.085 -7.647 19.592 1.00 97.19 293 GLY A O 1
ATOM 2306 N N . GLY A 1 294 ? -5.628 -9.669 18.738 1.00 96.12 294 GLY A N 1
ATOM 2307 C CA . GLY A 1 294 ? -5.571 -9.226 17.334 1.00 96.12 294 GLY A CA 1
ATOM 2308 C C . GLY A 1 294 ? -6.840 -8.547 16.810 1.00 96.12 294 GLY A C 1
ATOM 2309 O O . GLY A 1 294 ? -6.753 -7.578 16.060 1.00 96.12 294 GLY A O 1
ATOM 2310 N N . ASP A 1 295 ? -8.016 -8.979 17.268 1.00 96.69 295 ASP A N 1
ATOM 2311 C CA . ASP A 1 295 ? -9.298 -8.361 16.893 1.00 96.69 295 ASP A CA 1
ATOM 2312 C C . ASP A 1 295 ? -9.560 -7.029 17.618 1.00 96.69 295 ASP A C 1
ATOM 2314 O O . ASP A 1 295 ? -10.515 -6.317 17.306 1.00 96.69 295 ASP A O 1
ATOM 2318 N N . ASN A 1 296 ? -8.716 -6.691 18.595 1.00 97.88 296 ASN A N 1
ATOM 2319 C CA . ASN A 1 296 ? -8.808 -5.494 19.426 1.00 97.88 296 ASN A CA 1
ATOM 2320 C C . ASN A 1 296 ? -7.733 -4.461 19.062 1.00 97.88 296 ASN A C 1
ATOM 2322 O O . ASN A 1 296 ? -7.479 -3.554 19.852 1.00 97.88 296 ASN A O 1
ATOM 2326 N N . VAL A 1 297 ? -7.116 -4.592 17.882 1.00 98.38 297 VAL A N 1
ATOM 2327 C CA . VAL A 1 297 ? -6.186 -3.620 17.294 1.00 98.38 297 VAL A CA 1
ATOM 2328 C C . VAL A 1 297 ? -6.545 -3.426 15.827 1.00 98.38 297 VAL A C 1
ATOM 2330 O O . VAL A 1 297 ? -6.678 -4.401 15.082 1.00 98.38 297 VAL A O 1
ATOM 2333 N N . ARG A 1 298 ? -6.686 -2.177 15.386 1.00 97.88 298 ARG A N 1
ATOM 2334 C CA . ARG A 1 298 ? -6.934 -1.858 13.975 1.00 97.88 298 ARG A CA 1
ATOM 2335 C C . ARG A 1 298 ? -6.223 -0.584 13.546 1.00 97.88 298 ARG A C 1
ATOM 2337 O O . ARG A 1 298 ? -6.046 0.328 14.342 1.00 97.88 298 ARG A O 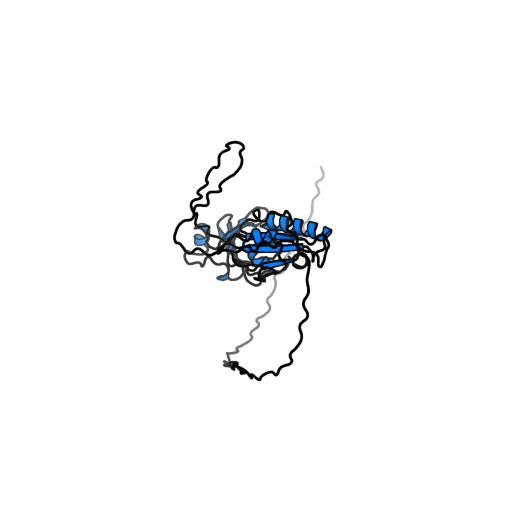1
ATOM 2344 N N . LEU A 1 299 ? -5.844 -0.533 12.279 1.00 97.19 299 LEU A N 1
ATOM 2345 C CA . LEU A 1 299 ? -5.327 0.649 11.602 1.00 97.19 299 LEU A CA 1
ATOM 2346 C C . LEU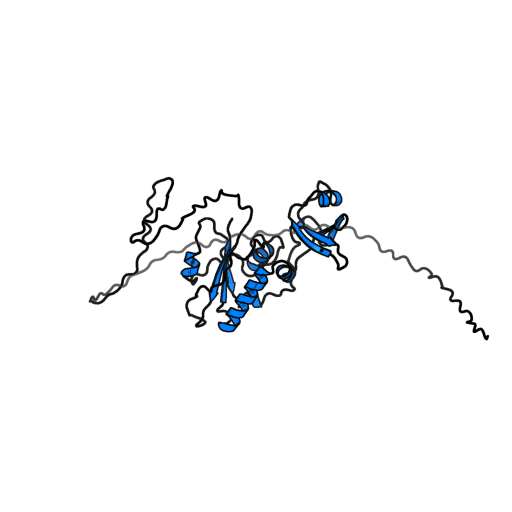 A 1 299 ? -6.449 1.235 10.748 1.00 97.19 299 LEU A C 1
ATOM 2348 O O . LEU A 1 299 ? -7.023 0.518 9.928 1.00 97.19 299 LEU A O 1
ATOM 2352 N N . LEU A 1 300 ? -6.753 2.516 10.933 1.00 96.19 300 LEU A N 1
ATOM 2353 C CA . LEU A 1 300 ? -7.699 3.269 10.115 1.00 96.19 300 LEU A CA 1
ATOM 2354 C C . LEU A 1 300 ? -6.936 4.347 9.372 1.00 96.19 300 LEU A C 1
ATOM 2356 O O . LEU A 1 300 ? -6.096 5.016 9.972 1.00 96.19 300 LEU A O 1
ATOM 2360 N N . VAL A 1 301 ? -7.227 4.504 8.084 1.00 94.56 301 VAL A N 1
ATOM 2361 C CA . VAL A 1 301 ? -6.505 5.443 7.228 1.00 94.56 301 VAL A CA 1
ATOM 2362 C C . VAL A 1 301 ? -7.411 6.119 6.212 1.00 94.56 301 VAL A C 1
ATOM 2364 O O . VAL A 1 301 ? -8.461 5.599 5.819 1.00 94.56 301 VAL A O 1
ATOM 2367 N N . TRP A 1 302 ? -6.950 7.268 5.748 1.00 93.00 302 TRP A N 1
ATOM 2368 C CA . TRP A 1 302 ? -7.442 8.003 4.594 1.00 93.00 302 TRP A CA 1
ATOM 2369 C C . TRP A 1 302 ? -6.266 8.689 3.900 1.00 93.00 302 TRP A C 1
ATOM 2371 O O . TRP A 1 302 ? -5.122 8.622 4.353 1.00 93.00 302 TRP A O 1
ATOM 2381 N N . PHE A 1 303 ? -6.542 9.295 2.754 1.00 91.12 303 PHE A N 1
ATOM 2382 C CA . PHE A 1 303 ? -5.517 9.779 1.842 1.00 91.12 303 PHE A CA 1
ATOM 2383 C C . PHE A 1 303 ? -5.858 11.172 1.332 1.00 91.12 303 PHE A C 1
ATOM 2385 O O . PHE A 1 303 ? -7.038 11.466 1.115 1.00 91.12 303 PHE A O 1
ATOM 2392 N N . ASP A 1 304 ? -4.837 11.996 1.101 1.00 86.06 304 ASP A N 1
ATOM 2393 C CA . ASP A 1 304 ? -4.995 13.251 0.365 1.00 86.06 304 ASP A CA 1
ATOM 2394 C C . ASP A 1 304 ? -4.905 13.033 -1.161 1.00 86.06 304 ASP A C 1
ATOM 2396 O O . ASP A 1 304 ? -4.479 11.978 -1.653 1.00 86.06 304 ASP A O 1
ATOM 2400 N N . SER A 1 305 ? -5.412 14.018 -1.909 1.00 70.69 305 SER A N 1
ATOM 2401 C CA . SER A 1 305 ? -5.488 13.987 -3.379 1.00 70.69 305 SER A CA 1
ATOM 2402 C C . SER A 1 305 ? -4.169 14.359 -4.046 1.00 70.69 305 SER A C 1
ATOM 2404 O O . SER A 1 305 ? -3.645 15.437 -3.694 1.00 70.69 305 SER A O 1
#

Solvent-accessible surface area (backbone atoms only — not comparable to full-atom values): 19783 Å² total; per-residue (Å²): 138,87,88,82,86,85,81,89,82,91,80,86,82,82,84,87,82,89,84,82,91,83,88,82,80,90,83,84,89,82,87,79,91,77,86,85,82,85,84,79,88,82,86,84,79,90,85,89,81,86,86,84,90,81,89,86,84,89,82,89,83,88,89,83,86,87,82,86,79,82,74,85,75,81,78,83,78,88,72,81,83,86,83,84,86,80,84,82,83,82,82,92,79,81,95,74,86,84,78,84,78,82,73,76,84,70,82,66,87,58,58,50,64,48,66,42,35,34,32,13,85,83,24,92,90,49,72,46,41,71,46,102,52,81,49,83,74,50,71,78,47,41,60,55,36,4,36,44,38,48,46,72,36,47,43,32,41,81,38,77,29,54,62,69,35,74,64,94,71,60,28,72,72,58,57,65,66,65,78,61,98,62,59,41,72,31,14,50,44,39,39,52,61,61,72,65,58,66,42,81,49,61,30,83,37,48,13,35,36,30,36,32,23,40,58,49,100,92,42,74,43,81,73,48,69,37,67,65,75,58,70,73,52,33,74,66,66,37,91,82,50,74,49,39,18,63,80,50,63,75,71,45,72,44,73,54,92,53,36,37,37,36,21,45,59,47,35,53,45,55,44,50,76,79,30,64,55,61,45,51,50,52,51,52,49,46,59,49,18,76,75,32,37,34,88,25,23,33,43,37,38,32,27,48,100